Protein AF-A0A820G828-F1 (afdb_monomer)

Radius of gyration: 19.53 Å; Cα contacts (8 Å, |Δi|>4): 213; chains: 1; bounding box: 50×64×55 Å

Organism: NCBI:txid433720

InterPro domains:
  IPR026705 HID1/Ecm30 [PF12722] (3-216)
  IPR026705 HID1/Ecm30 [PTHR21575] (1-216)

pLDDT: mean 83.64, std 16.99, range [38.31, 98.81]

Sequence (216 aa):
ELPSNLATLCNKLVDRLQVAAENSCQTQRDQTAAINCVRLLTRLLPYIFEEPEWRGFFWSDIPTGQQQTTSNGEYTNKPPLAERLLQTLADLLFCPDFTVSSKKKKGPDNPEDIHTIDSCEYIWEAGVGFSQSPVHTPSNDKNRTEILKLLLVCFSETIYMNPTAELHSHSNKWLTYLTSGHNRQTLPLFTSLINIVFSYDPVGYLPYNYLLFTDT

Foldseek 3Di:
DPPPVVLVVLVVLLVLLVVLVQVLVPDPVSLVSNLVSLVVLLVVLLVLLLDPVNVCQQQDWDPQVPFDQDPVRDGPRDGGNLLSNLLSLLLQCQRDPQQFDDPDDDDPPDHDRSVPDQSLVGQQADDVPHHDHGDDDVRNVVRNVSSVSSLVSLQCSLVSDDDDPVSVVDDSPSVCSNCDPVRSSNVSVVRNVVRVVVVDDPPPDDPPPDPPDDDD

Secondary structure (DSSP, 8-state):
--HHHHHHHHHHHHHHHHHHHHTTT-SHHHHHHHHHHHHHHHHHHHHHHH-GGGTTTTTSPPPGGG--B-TT--B--PPPHHHHHHHHHHHHTT-BTTTB--SS---TT----TTTS-GGGG-SSSBTTBSSPPPP-HHHHHHHHHHHHHHHHHHTGGGGS---GGGGTS--HHHHHHTSTT-TTHHHHHHHHHHHHHT--TTTS----S-SPPP-

Structure (mmCIF, N/CA/C/O backbone):
data_AF-A0A820G828-F1
#
_entry.id   AF-A0A820G828-F1
#
loop_
_atom_site.group_PDB
_atom_site.id
_atom_site.type_symbol
_atom_site.label_atom_id
_atom_site.label_alt_id
_atom_site.label_comp_id
_atom_site.label_asym_id
_atom_site.label_entity_id
_atom_site.label_seq_id
_atom_site.pdbx_PDB_ins_code
_atom_site.Cartn_x
_atom_site.Cartn_y
_atom_site.Cartn_z
_atom_site.occupancy
_atom_site.B_iso_or_equiv
_atom_site.auth_seq_id
_atom_site.auth_comp_id
_atom_site.auth_asym_id
_atom_site.auth_atom_id
_atom_site.pdbx_PDB_model_num
ATOM 1 N N . GLU A 1 1 ? -2.454 3.180 31.217 1.00 46.84 1 GLU A N 1
ATOM 2 C CA . GLU A 1 1 ? -1.110 3.321 30.609 1.00 46.84 1 GLU A CA 1
ATOM 3 C C . GLU A 1 1 ? -0.976 2.275 29.499 1.00 46.84 1 GLU A C 1
ATOM 5 O O . GLU A 1 1 ? -1.221 1.123 29.801 1.00 46.84 1 GLU A O 1
ATOM 10 N N . LEU A 1 2 ? -0.717 2.523 28.209 1.00 56.91 2 LEU A N 1
ATOM 11 C CA . LEU A 1 2 ? -0.434 3.736 27.431 1.00 56.91 2 LEU A CA 1
ATOM 12 C C . LEU A 1 2 ? -1.040 3.605 26.005 1.00 56.91 2 LEU A C 1
ATOM 14 O O . LEU A 1 2 ? -0.300 3.319 25.059 1.00 56.91 2 LEU A O 1
ATOM 18 N N . PRO A 1 3 ? -2.351 3.850 25.802 1.00 67.75 3 PRO A N 1
ATOM 19 C CA . PRO A 1 3 ? -2.911 4.013 24.452 1.00 67.75 3 PRO A CA 1
ATOM 20 C C . PRO A 1 3 ? -2.142 5.077 23.647 1.00 67.75 3 PRO A C 1
ATOM 22 O O . PRO A 1 3 ? -1.881 4.926 22.459 1.00 67.75 3 PRO A O 1
ATOM 25 N N . SER A 1 4 ? -1.634 6.109 24.328 1.00 79.06 4 SER A N 1
ATOM 26 C CA . SER A 1 4 ? -0.780 7.147 23.743 1.00 79.06 4 SER A CA 1
ATOM 27 C C . SER A 1 4 ? 0.511 6.618 23.100 1.00 79.06 4 SER A C 1
ATOM 29 O O . SER A 1 4 ? 0.930 7.144 22.066 1.00 79.06 4 SER A O 1
ATOM 31 N N . ASN A 1 5 ? 1.141 5.577 23.654 1.00 89.00 5 ASN A N 1
ATOM 32 C CA . ASN A 1 5 ? 2.390 5.035 23.108 1.00 89.00 5 ASN A CA 1
ATOM 33 C C . ASN A 1 5 ? 2.154 4.284 21.802 1.00 89.00 5 ASN A C 1
ATOM 35 O O . ASN A 1 5 ? 2.928 4.449 20.861 1.00 89.00 5 ASN A O 1
ATOM 39 N N . LEU A 1 6 ? 1.082 3.490 21.727 1.00 91.00 6 LEU A N 1
ATOM 40 C CA . LEU A 1 6 ? 0.728 2.768 20.506 1.00 91.00 6 LEU A CA 1
ATOM 41 C C . LEU A 1 6 ? 0.302 3.738 19.396 1.00 91.00 6 LEU A C 1
ATOM 43 O O . LEU A 1 6 ? 0.731 3.587 18.252 1.00 91.00 6 LEU A O 1
ATOM 47 N N . ALA A 1 7 ? -0.445 4.790 19.742 1.00 90.19 7 ALA A N 1
ATOM 48 C CA . ALA A 1 7 ? -0.827 5.840 18.802 1.00 90.19 7 ALA A CA 1
ATOM 49 C C . ALA A 1 7 ? 0.414 6.565 18.261 1.00 90.19 7 ALA A C 1
ATOM 51 O O . ALA A 1 7 ? 0.544 6.787 17.054 1.00 90.19 7 ALA A O 1
ATOM 52 N N . THR A 1 8 ? 1.362 6.884 19.148 1.00 91.19 8 THR A N 1
ATOM 53 C CA . THR A 1 8 ? 2.647 7.493 18.779 1.00 91.19 8 THR A CA 1
ATOM 54 C C . THR A 1 8 ? 3.460 6.560 17.888 1.00 91.19 8 THR A C 1
ATOM 56 O O . THR A 1 8 ? 4.007 7.006 16.882 1.00 91.19 8 THR A O 1
ATOM 59 N N . LEU A 1 9 ? 3.506 5.263 18.206 1.00 94.50 9 LEU A N 1
ATOM 60 C CA . LEU A 1 9 ? 4.192 4.261 17.397 1.00 94.50 9 LEU A CA 1
ATOM 61 C C . LEU A 1 9 ? 3.601 4.188 15.986 1.00 94.50 9 LEU A C 1
ATOM 63 O O . LEU A 1 9 ? 4.358 4.278 15.025 1.00 94.50 9 LEU A O 1
ATOM 67 N N . CYS A 1 10 ? 2.276 4.094 15.844 1.00 95.12 10 CYS A N 1
ATOM 68 C CA . CYS A 1 10 ? 1.617 4.055 14.536 1.00 95.12 10 CYS A CA 1
ATOM 69 C C . CYS A 1 10 ? 1.929 5.310 13.714 1.00 95.12 10 CYS A C 1
ATOM 71 O O . CYS A 1 10 ? 2.351 5.203 12.565 1.00 95.12 10 CYS A O 1
ATOM 73 N N . ASN A 1 11 ? 1.817 6.495 14.324 1.00 93.94 11 ASN A N 1
ATOM 74 C CA . ASN A 1 11 ? 2.179 7.752 13.669 1.00 93.94 11 ASN A CA 1
ATOM 75 C C . ASN A 1 11 ? 3.637 7.756 13.203 1.00 93.94 11 ASN A C 1
ATOM 77 O O . ASN A 1 11 ? 3.911 8.087 12.052 1.00 93.94 11 ASN A O 1
ATOM 81 N N . LYS A 1 12 ? 4.570 7.326 14.062 1.00 95.50 12 LYS A N 1
ATOM 82 C CA . LYS A 1 12 ? 5.990 7.248 13.710 1.00 95.50 12 LYS A CA 1
ATOM 83 C C . LYS A 1 12 ? 6.259 6.229 12.612 1.00 95.50 12 LYS A C 1
ATOM 85 O O . LYS A 1 12 ? 7.066 6.520 11.741 1.00 95.50 12 LYS A O 1
ATOM 90 N N . LEU A 1 13 ? 5.606 5.070 12.611 1.00 97.94 13 LEU A N 1
ATOM 91 C CA . LEU A 1 13 ? 5.771 4.080 11.544 1.00 97.94 13 LEU A CA 1
ATOM 92 C C . LEU A 1 13 ? 5.314 4.644 10.194 1.00 97.94 13 LEU A C 1
ATOM 94 O O . LEU A 1 13 ? 6.043 4.508 9.215 1.00 97.94 13 LEU A O 1
ATOM 98 N N . VAL A 1 14 ? 4.170 5.336 10.148 1.00 97.50 14 VAL A N 1
ATOM 99 C CA . VAL A 1 14 ? 3.685 5.979 8.914 1.00 97.50 14 VAL A CA 1
ATOM 100 C C . VAL A 1 14 ? 4.582 7.147 8.498 1.00 97.50 14 VAL A C 1
ATOM 102 O O . VAL A 1 14 ? 4.947 7.230 7.331 1.00 97.50 14 VAL A O 1
ATOM 105 N N . ASP A 1 15 ? 5.008 8.008 9.431 1.00 95.88 15 ASP A N 1
ATOM 106 C CA . ASP A 1 15 ? 5.960 9.095 9.145 1.00 95.88 15 ASP A CA 1
ATOM 107 C C . ASP A 1 15 ? 7.276 8.535 8.565 1.00 95.88 15 ASP A C 1
ATOM 109 O O . ASP A 1 15 ? 7.811 9.057 7.592 1.00 95.88 15 ASP A O 1
ATOM 113 N N . ARG A 1 16 ? 7.818 7.454 9.144 1.00 97.44 16 ARG A N 1
ATOM 114 C CA . ARG A 1 16 ? 9.065 6.833 8.665 1.00 97.44 16 ARG A CA 1
ATOM 115 C C . ARG A 1 16 ? 8.895 6.150 7.313 1.00 97.44 16 ARG A C 1
ATOM 117 O O . ARG A 1 16 ? 9.837 6.171 6.525 1.00 97.44 16 ARG A O 1
ATOM 124 N N . LEU A 1 17 ? 7.727 5.568 7.049 1.00 97.50 17 LEU A N 1
ATOM 125 C CA . LEU A 1 17 ? 7.394 4.999 5.747 1.00 97.50 17 LEU A CA 1
ATOM 126 C C . LEU A 1 17 ? 7.302 6.094 4.673 1.00 97.50 17 LEU A C 1
ATOM 128 O O . LEU A 1 17 ? 7.848 5.914 3.590 1.00 97.50 17 LEU A O 1
ATOM 132 N N . GLN A 1 18 ? 6.688 7.236 4.999 1.00 96.06 18 GLN A N 1
ATOM 133 C CA . GLN A 1 18 ? 6.622 8.404 4.117 1.00 96.06 18 GLN A CA 1
ATOM 134 C C . GLN A 1 18 ? 8.004 8.934 3.764 1.00 96.06 18 GLN A C 1
ATOM 136 O O . GLN A 1 18 ? 8.313 9.046 2.588 1.00 96.06 18 GLN A O 1
ATOM 141 N N . VAL A 1 19 ? 8.875 9.133 4.756 1.00 95.69 19 VAL A N 1
ATOM 142 C CA . VAL A 1 19 ? 10.257 9.574 4.506 1.00 95.69 19 VAL A CA 1
ATOM 143 C C . VAL A 1 19 ? 11.013 8.590 3.602 1.00 95.69 19 VAL A C 1
ATOM 145 O O . VAL A 1 19 ? 11.780 9.002 2.737 1.00 95.69 19 VAL A O 1
ATOM 148 N N . ALA A 1 20 ? 10.806 7.280 3.773 1.00 95.88 20 ALA A N 1
ATOM 149 C CA . ALA A 1 20 ? 11.427 6.286 2.896 1.00 95.88 20 ALA A CA 1
ATOM 150 C C . ALA A 1 20 ? 10.893 6.364 1.452 1.00 95.88 20 ALA A C 1
ATOM 152 O O . ALA A 1 20 ? 11.668 6.188 0.511 1.00 95.88 20 ALA A O 1
ATOM 153 N N . ALA A 1 21 ? 9.598 6.645 1.277 1.00 94.19 21 ALA A N 1
ATOM 154 C CA . ALA A 1 21 ? 8.981 6.854 -0.030 1.00 94.19 21 ALA A CA 1
ATOM 155 C C . ALA A 1 21 ? 9.431 8.172 -0.685 1.00 94.19 21 ALA A C 1
ATOM 157 O O . ALA A 1 21 ? 9.805 8.159 -1.848 1.00 94.19 21 ALA A O 1
ATOM 158 N N . GLU A 1 22 ? 9.498 9.279 0.056 1.00 92.62 22 GLU A N 1
ATOM 159 C CA . GLU A 1 22 ? 10.007 10.575 -0.427 1.00 92.62 22 GLU A CA 1
ATOM 160 C C . GLU A 1 22 ? 11.458 10.460 -0.924 1.00 92.62 22 GLU A C 1
ATOM 162 O O . GLU A 1 22 ? 11.809 10.970 -1.986 1.00 92.62 22 GLU A O 1
ATOM 167 N N . ASN A 1 23 ? 12.291 9.684 -0.222 1.00 92.69 23 ASN A N 1
ATOM 168 C CA . ASN A 1 23 ? 13.657 9.355 -0.651 1.00 92.69 23 ASN A CA 1
ATOM 169 C C . ASN A 1 23 ? 13.715 8.299 -1.770 1.00 92.69 23 ASN A C 1
ATOM 171 O O . ASN A 1 23 ? 14.782 7.760 -2.070 1.00 92.69 23 ASN A O 1
ATOM 175 N N . SER A 1 24 ? 12.569 7.944 -2.350 1.00 91.69 24 SER A N 1
ATOM 176 C CA . SER A 1 24 ? 12.400 6.940 -3.400 1.00 91.69 24 SER A CA 1
ATOM 177 C C . SER A 1 24 ? 13.037 5.583 -3.096 1.00 91.69 24 SER A C 1
ATOM 179 O O . SER A 1 24 ? 13.495 4.891 -4.000 1.00 91.69 24 SER A O 1
ATOM 181 N N . CYS A 1 25 ? 13.131 5.211 -1.813 1.00 93.50 25 CYS A N 1
ATOM 182 C CA . CYS A 1 25 ? 13.767 3.969 -1.369 1.00 93.50 25 CYS A CA 1
ATOM 183 C C . CYS A 1 25 ? 15.166 3.724 -1.986 1.00 93.50 25 CYS A C 1
ATOM 185 O O . CYS A 1 25 ? 15.569 2.577 -2.199 1.00 93.50 25 CYS A O 1
ATOM 187 N N . GLN A 1 26 ? 15.922 4.797 -2.255 1.00 90.50 26 GLN A N 1
ATOM 188 C CA . GLN A 1 26 ? 17.194 4.737 -2.988 1.00 90.50 26 GLN A CA 1
ATOM 189 C C . GLN A 1 26 ? 18.280 3.953 -2.247 1.00 90.50 26 GLN A C 1
ATOM 191 O O . GLN A 1 26 ? 19.129 3.312 -2.866 1.00 90.50 26 GLN A O 1
ATOM 196 N N . THR A 1 27 ? 18.285 4.008 -0.912 1.00 94.00 27 THR A N 1
ATOM 197 C CA . THR A 1 27 ? 19.300 3.334 -0.100 1.00 94.00 27 THR A CA 1
ATOM 198 C C . THR A 1 27 ? 18.775 2.030 0.493 1.00 94.00 27 THR A C 1
ATOM 200 O O . THR A 1 27 ? 17.604 1.910 0.856 1.00 94.00 27 THR A O 1
ATOM 203 N N . GLN A 1 28 ? 19.670 1.062 0.724 1.00 95.31 28 GLN A N 1
ATOM 204 C CA . GLN A 1 28 ? 19.325 -0.182 1.429 1.00 95.31 28 GLN A CA 1
ATOM 205 C C . GLN A 1 28 ? 18.707 0.084 2.813 1.00 95.31 28 GLN A C 1
ATOM 207 O O . GLN A 1 28 ? 17.870 -0.687 3.294 1.00 95.31 28 GLN A O 1
ATOM 212 N N . ARG A 1 29 ? 19.119 1.177 3.467 1.00 96.50 29 ARG A N 1
ATOM 213 C CA . ARG A 1 29 ? 18.580 1.602 4.758 1.00 96.50 29 ARG A CA 1
ATOM 214 C C . ARG A 1 29 ? 17.112 2.003 4.635 1.00 96.50 29 ARG A C 1
ATOM 216 O O . ARG A 1 29 ? 16.323 1.575 5.475 1.00 96.50 29 ARG A O 1
ATOM 223 N N . ASP A 1 30 ? 16.754 2.767 3.606 1.00 95.88 30 ASP A N 1
ATOM 224 C CA . ASP A 1 30 ? 15.375 3.205 3.367 1.00 95.88 30 ASP A CA 1
ATOM 225 C C . ASP A 1 30 ? 14.483 2.025 2.989 1.00 95.88 30 ASP A C 1
ATOM 227 O O . ASP A 1 30 ? 13.430 1.846 3.595 1.00 95.88 30 ASP A O 1
ATOM 231 N N . GLN A 1 31 ? 14.954 1.141 2.103 1.00 97.50 31 GLN A N 1
ATOM 232 C CA . GLN A 1 31 ? 14.233 -0.088 1.739 1.00 97.50 31 GLN A CA 1
ATOM 233 C C . GLN A 1 31 ? 13.953 -0.968 2.963 1.00 97.50 31 GLN A C 1
ATOM 235 O O . GLN A 1 31 ? 12.835 -1.443 3.176 1.00 97.50 31 GLN A O 1
ATOM 240 N N . THR A 1 32 ? 14.966 -1.160 3.814 1.00 97.75 32 THR A N 1
ATOM 241 C CA . THR A 1 32 ? 14.829 -1.946 5.048 1.00 97.75 32 THR A CA 1
ATOM 242 C C . THR A 1 32 ? 13.876 -1.264 6.030 1.00 97.75 32 THR A C 1
ATOM 244 O O . THR A 1 32 ? 13.050 -1.933 6.650 1.00 97.75 32 THR A O 1
ATOM 247 N N . ALA A 1 33 ? 13.956 0.063 6.166 1.00 97.81 33 ALA A N 1
ATOM 248 C CA . ALA 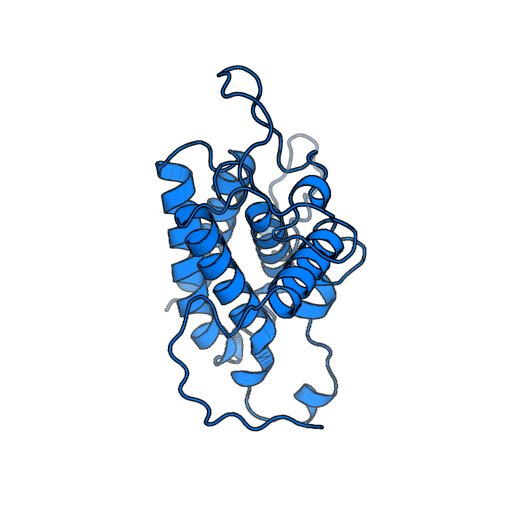A 1 33 ? 13.054 0.830 7.016 1.00 97.81 33 ALA A CA 1
ATOM 249 C C . ALA A 1 33 ? 11.598 0.729 6.536 1.00 97.81 33 ALA A C 1
ATOM 251 O O . ALA A 1 33 ? 10.724 0.457 7.359 1.00 97.81 33 ALA A O 1
ATOM 252 N N . ALA A 1 34 ? 11.349 0.869 5.230 1.00 98.38 34 ALA A N 1
ATOM 253 C CA . ALA A 1 34 ? 10.023 0.759 4.632 1.00 98.38 34 ALA A CA 1
ATOM 254 C C . ALA A 1 34 ? 9.403 -0.618 4.903 1.00 98.38 34 ALA A C 1
ATOM 256 O O . ALA A 1 34 ? 8.337 -0.709 5.510 1.00 98.38 34 ALA A O 1
ATOM 257 N N . ILE A 1 35 ? 10.111 -1.701 4.562 1.00 98.56 35 ILE A N 1
ATOM 258 C CA . ILE A 1 35 ? 9.611 -3.069 4.768 1.00 98.56 35 ILE A CA 1
ATOM 259 C C . ILE A 1 35 ? 9.420 -3.396 6.255 1.00 98.56 35 ILE A C 1
ATOM 261 O O . ILE A 1 35 ? 8.468 -4.089 6.616 1.00 98.56 35 ILE A O 1
ATOM 265 N N . ASN A 1 36 ? 10.275 -2.887 7.144 1.00 98.44 36 ASN A N 1
ATOM 266 C CA . ASN A 1 36 ? 10.081 -3.067 8.582 1.00 98.44 36 ASN A CA 1
ATOM 267 C C . ASN A 1 36 ? 8.836 -2.330 9.090 1.00 98.44 36 ASN A C 1
ATOM 269 O O . ASN A 1 36 ? 8.085 -2.907 9.876 1.00 98.44 36 ASN A O 1
ATOM 273 N N . CYS A 1 37 ? 8.586 -1.100 8.627 1.00 98.69 37 CYS A N 1
ATOM 274 C CA . CYS A 1 37 ? 7.370 -0.365 8.976 1.00 98.69 37 CYS A CA 1
ATOM 275 C C . CYS A 1 37 ? 6.125 -1.100 8.478 1.00 98.69 37 CYS A C 1
ATOM 277 O O . CYS A 1 37 ? 5.196 -1.304 9.257 1.00 98.69 37 CYS A O 1
ATOM 279 N N . VAL A 1 38 ? 6.152 -1.579 7.229 1.00 98.81 38 VAL A N 1
ATOM 280 C CA . VAL A 1 38 ? 5.082 -2.395 6.644 1.00 98.81 38 VAL A CA 1
ATOM 281 C C . VAL A 1 38 ? 4.807 -3.622 7.515 1.00 98.81 38 VAL A C 1
ATOM 283 O O . VAL A 1 38 ? 3.696 -3.789 8.000 1.00 98.81 38 VAL A O 1
ATOM 286 N N . ARG A 1 39 ? 5.825 -4.436 7.820 1.00 98.62 39 ARG A N 1
ATOM 287 C CA . ARG A 1 39 ? 5.669 -5.661 8.629 1.00 98.62 39 ARG A CA 1
ATOM 288 C C . ARG A 1 39 ? 5.162 -5.409 10.044 1.00 98.62 39 ARG A C 1
ATOM 290 O O . ARG A 1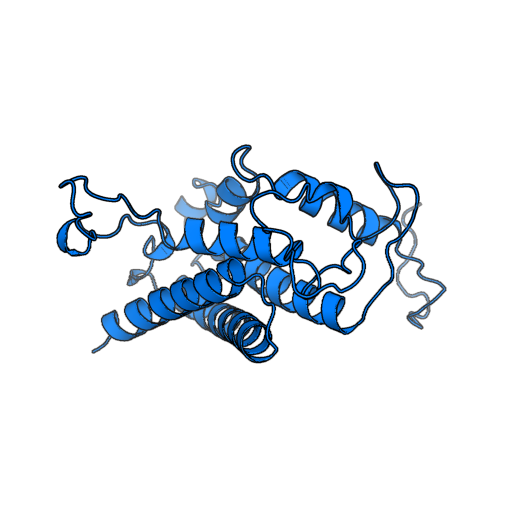 39 ? 4.409 -6.228 10.568 1.00 98.62 39 ARG A O 1
ATOM 297 N N . LEU A 1 40 ? 5.613 -4.331 10.685 1.00 98.50 40 LEU A N 1
ATOM 298 C CA . LEU A 1 40 ? 5.137 -3.959 12.016 1.00 98.50 40 LEU A CA 1
ATOM 299 C C . LEU A 1 40 ? 3.663 -3.563 11.960 1.00 98.50 40 LEU A C 1
ATOM 301 O O . LEU A 1 40 ? 2.874 -4.108 12.724 1.00 98.50 40 LEU A O 1
ATOM 305 N N . LEU A 1 41 ? 3.276 -2.697 11.021 1.00 98.38 41 LEU A N 1
ATOM 306 C CA . LEU A 1 41 ? 1.881 -2.293 10.840 1.00 98.38 41 LEU A CA 1
ATOM 307 C C . LEU A 1 41 ? 0.981 -3.490 10.506 1.00 98.38 41 LEU A C 1
ATOM 309 O O . LEU A 1 41 ? -0.071 -3.630 11.121 1.00 98.38 41 LEU A O 1
ATOM 313 N N . THR A 1 42 ? 1.425 -4.411 9.642 1.00 98.38 42 THR A N 1
ATOM 314 C CA . THR A 1 42 ? 0.672 -5.632 9.289 1.00 98.38 42 THR A CA 1
ATOM 315 C C . THR A 1 42 ? 0.340 -6.476 10.519 1.00 98.38 42 THR A C 1
ATOM 317 O O . THR A 1 42 ? -0.703 -7.117 10.561 1.00 98.38 42 THR A O 1
ATOM 320 N N . ARG A 1 43 ? 1.220 -6.483 11.528 1.00 97.44 43 ARG A N 1
ATOM 321 C CA . ARG A 1 43 ? 1.017 -7.229 12.779 1.00 97.44 43 ARG A CA 1
ATOM 322 C C . ARG A 1 43 ? 0.238 -6.446 13.826 1.00 97.44 43 ARG A C 1
ATOM 324 O O . ARG A 1 43 ? -0.427 -7.066 14.638 1.00 97.44 43 ARG A O 1
ATOM 331 N N . LEU A 1 44 ? 0.357 -5.120 13.846 1.00 95.88 44 LEU A N 1
ATOM 332 C CA . LEU A 1 44 ? -0.277 -4.274 14.860 1.00 95.88 44 LEU A CA 1
ATOM 333 C C . LEU A 1 44 ? -1.745 -3.984 14.543 1.00 95.88 44 LEU A C 1
ATOM 335 O O . LEU A 1 44 ? -2.565 -3.993 15.455 1.00 95.88 44 LEU A O 1
ATOM 339 N N . LEU A 1 45 ? -2.076 -3.737 13.272 1.00 95.31 45 LEU A N 1
ATOM 340 C CA . LEU A 1 45 ? -3.421 -3.329 12.858 1.00 95.31 45 LEU A CA 1
ATOM 341 C C . LEU A 1 45 ? -4.543 -4.285 13.291 1.00 95.31 45 LEU A C 1
ATOM 343 O O . LEU A 1 45 ? -5.544 -3.767 13.774 1.00 95.31 45 LEU A O 1
ATOM 347 N N . PRO A 1 46 ? -4.402 -5.625 13.200 1.00 94.94 46 PRO A N 1
ATOM 348 C CA . PRO A 1 46 ? -5.429 -6.552 13.676 1.00 94.94 46 PRO A CA 1
ATOM 349 C C . PRO A 1 46 ? -5.841 -6.283 15.128 1.00 94.94 46 PRO A C 1
ATOM 351 O O . PRO A 1 46 ? -7.016 -6.070 15.406 1.00 94.94 46 PRO A O 1
ATOM 354 N N . TYR A 1 47 ? -4.861 -6.159 16.029 1.00 92.81 47 TYR A N 1
ATOM 355 C CA . TYR A 1 47 ? -5.106 -5.876 17.446 1.00 92.81 47 TYR A CA 1
ATOM 356 C C . TYR A 1 47 ? -5.731 -4.497 17.674 1.00 92.81 47 TYR A C 1
ATOM 358 O O . TYR A 1 47 ? -6.517 -4.317 18.594 1.00 92.81 47 TYR A O 1
ATOM 366 N N . ILE A 1 48 ? -5.389 -3.509 16.842 1.00 93.06 48 ILE A N 1
ATOM 367 C CA . ILE A 1 48 ? -5.999 -2.177 16.927 1.00 93.06 48 ILE A CA 1
ATOM 368 C C . ILE A 1 48 ? -7.466 -2.226 16.478 1.00 93.06 48 ILE A C 1
ATOM 370 O O . ILE A 1 48 ? -8.303 -1.557 17.075 1.00 93.06 48 ILE A O 1
ATOM 374 N N . PHE A 1 49 ? -7.796 -3.010 15.448 1.00 92.00 49 PHE A N 1
ATOM 375 C CA . PHE A 1 49 ? -9.165 -3.129 14.939 1.00 92.00 49 PHE A CA 1
ATOM 376 C C . PHE A 1 49 ? -10.106 -3.903 15.873 1.00 92.00 49 PHE A C 1
ATOM 378 O O . PHE A 1 49 ? -11.305 -3.613 15.893 1.00 92.00 49 PHE A O 1
ATOM 385 N N . GLU A 1 50 ? -9.581 -4.843 16.663 1.00 91.12 50 GLU A N 1
ATOM 386 C CA . GLU A 1 50 ? -10.352 -5.584 17.673 1.00 91.12 50 GLU A CA 1
ATOM 387 C C . GLU A 1 50 ? -10.857 -4.675 18.808 1.00 91.12 50 GLU A C 1
ATOM 389 O O . GLU A 1 50 ? -11.944 -4.891 19.352 1.00 91.12 50 GLU A O 1
ATOM 394 N N . GLU A 1 51 ? -10.108 -3.618 19.132 1.00 90.00 51 GLU A N 1
ATOM 395 C CA . GLU A 1 51 ? -10.365 -2.766 20.290 1.00 90.00 51 GLU A CA 1
ATOM 396 C C . GLU A 1 51 ? -11.311 -1.583 19.967 1.00 90.00 51 GLU A C 1
ATOM 398 O O . GLU A 1 51 ? -10.964 -0.686 19.191 1.00 90.00 51 GLU A O 1
ATOM 403 N N . PRO A 1 52 ? -12.501 -1.494 20.601 1.00 85.88 52 PRO A N 1
ATOM 404 C CA . PRO A 1 52 ? -13.480 -0.427 20.367 1.00 85.88 52 PRO A CA 1
ATOM 405 C C . PRO A 1 52 ? -12.952 1.002 20.517 1.00 85.88 52 PRO A C 1
ATOM 407 O O . PRO A 1 52 ? -13.403 1.896 19.804 1.00 85.88 52 PRO A O 1
ATOM 410 N N . GLU A 1 53 ? -12.018 1.214 21.445 1.00 87.31 53 GLU A N 1
ATOM 411 C CA . GLU A 1 53 ? -11.452 2.526 21.786 1.00 87.31 53 GLU A CA 1
ATOM 412 C C . GLU A 1 53 ? -10.634 3.137 20.640 1.00 87.31 53 GLU A C 1
ATOM 414 O O . GLU A 1 53 ? -10.447 4.351 20.579 1.00 87.31 53 GLU A O 1
ATOM 419 N N . TRP A 1 54 ? -10.168 2.298 19.715 1.00 88.50 54 TRP A N 1
ATOM 420 C CA . TRP A 1 54 ? -9.361 2.700 18.568 1.00 88.50 54 TRP A CA 1
ATOM 421 C C . TRP A 1 54 ? -10.186 2.963 17.310 1.00 88.50 54 TRP A C 1
ATOM 423 O O . TRP A 1 54 ? -9.638 3.366 16.278 1.00 88.50 54 TRP A O 1
ATOM 433 N N . ARG A 1 55 ? -11.509 2.772 17.372 1.00 85.19 55 ARG A N 1
ATOM 434 C CA . ARG A 1 55 ? -12.392 3.024 16.233 1.00 85.19 55 ARG A CA 1
ATOM 435 C C . ARG A 1 55 ? -12.282 4.473 15.792 1.00 85.19 55 ARG A C 1
ATOM 437 O O . ARG A 1 55 ? -12.451 5.406 16.569 1.00 85.19 55 ARG A O 1
ATOM 444 N N . GLY A 1 56 ? -11.994 4.653 14.509 1.00 86.06 56 GLY A N 1
ATOM 445 C CA . GLY A 1 56 ? -11.817 5.973 13.920 1.00 86.06 56 GLY A CA 1
ATOM 446 C C . GLY A 1 56 ? -10.443 6.603 14.147 1.00 86.06 56 GLY A C 1
ATOM 447 O O . GLY A 1 56 ? -10.176 7.586 13.475 1.00 86.06 56 GLY A O 1
ATOM 448 N N . PHE A 1 57 ? -9.540 6.038 14.962 1.00 90.75 57 PHE A N 1
ATOM 449 C CA . PHE A 1 57 ? -8.193 6.595 15.192 1.00 90.75 57 PHE A CA 1
ATOM 450 C C . PHE A 1 57 ? -7.433 6.895 13.889 1.00 90.75 57 PHE A C 1
ATOM 452 O O . PHE A 1 57 ? -6.821 7.949 13.738 1.00 90.75 57 PHE A O 1
ATOM 459 N N . PHE A 1 58 ? -7.482 5.979 12.919 1.00 93.44 58 PHE A N 1
ATOM 460 C CA . PHE A 1 58 ? -6.795 6.169 11.640 1.00 93.44 58 PHE A CA 1
ATOM 461 C C . PHE A 1 58 ? -7.474 7.199 10.728 1.00 93.44 58 PHE A C 1
ATOM 463 O O . PHE A 1 58 ? -6.814 7.782 9.870 1.00 93.44 58 PHE A O 1
ATOM 470 N N . TRP A 1 59 ? -8.773 7.425 10.914 1.00 92.31 59 TRP A N 1
ATOM 471 C CA . TRP A 1 59 ? -9.609 8.286 10.076 1.00 92.31 59 TRP A CA 1
ATOM 472 C C . TRP A 1 59 ? -9.955 9.624 10.736 1.00 92.31 59 TRP A C 1
ATOM 474 O O . TRP A 1 59 ? -10.632 10.439 10.120 1.00 92.31 59 TRP A O 1
ATOM 484 N N . SER A 1 60 ? -9.538 9.843 11.983 1.00 88.75 60 SER A N 1
ATOM 485 C CA . SER A 1 60 ? -9.756 11.090 12.704 1.00 88.75 60 SER A CA 1
ATOM 486 C C . SER A 1 60 ? -8.735 12.136 12.285 1.00 88.75 60 SER A C 1
ATOM 488 O O . SER A 1 60 ? -7.545 11.829 12.158 1.00 88.75 60 SER A O 1
ATOM 490 N N . ASP A 1 61 ? -9.190 13.378 12.159 1.00 73.38 61 ASP A N 1
ATOM 491 C CA . ASP A 1 61 ? -8.308 14.524 11.986 1.00 73.38 61 ASP A CA 1
ATOM 492 C C . ASP A 1 61 ? -7.415 14.704 13.219 1.00 73.38 61 ASP A C 1
ATOM 494 O O . ASP A 1 61 ? -7.827 14.482 14.363 1.00 73.38 61 ASP A O 1
ATOM 498 N N . ILE A 1 62 ? -6.168 15.115 12.993 1.00 64.56 62 ILE A N 1
ATOM 499 C CA . ILE A 1 62 ? -5.243 15.406 14.087 1.00 64.56 62 ILE A CA 1
ATOM 500 C C . ILE A 1 62 ? -5.775 16.634 14.847 1.00 64.56 62 ILE A C 1
ATOM 502 O O . ILE A 1 62 ? -6.032 17.662 14.214 1.00 64.56 62 ILE A O 1
ATOM 506 N N . PRO A 1 63 ? -5.915 16.581 16.189 1.00 55.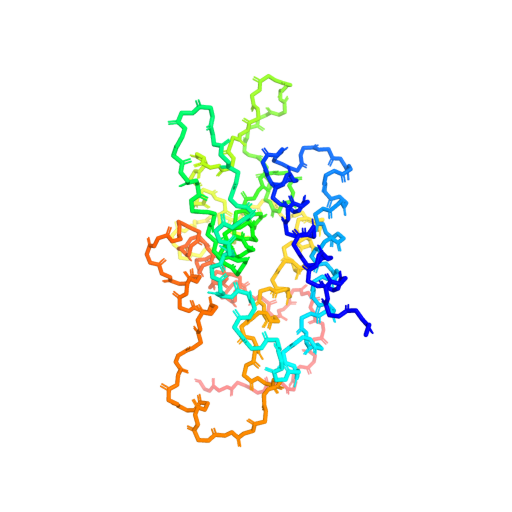41 63 PRO A N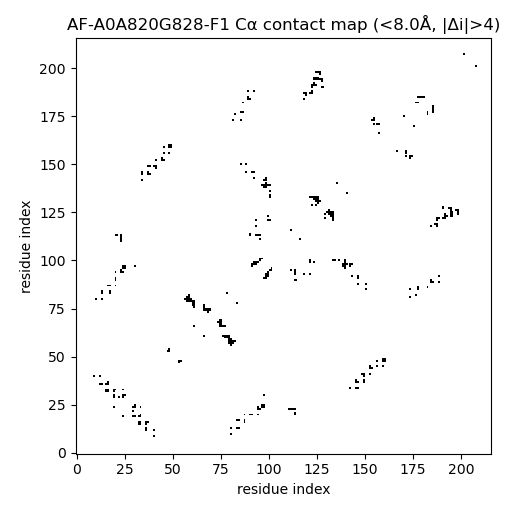 1
ATOM 507 C CA . PRO A 1 63 ? -6.362 17.725 16.972 1.00 55.41 63 PRO A CA 1
ATOM 508 C C . PRO A 1 63 ? -5.496 18.956 16.694 1.00 55.41 63 PRO A C 1
ATOM 510 O O . PRO A 1 63 ? -4.266 18.873 16.661 1.00 55.41 63 PRO A O 1
ATOM 513 N N . THR A 1 64 ? -6.147 20.110 16.561 1.00 51.00 64 THR A N 1
ATOM 514 C CA . THR A 1 64 ? -5.603 21.415 16.143 1.00 51.00 64 THR A CA 1
ATOM 515 C C . THR A 1 64 ? -4.315 21.839 16.875 1.00 51.00 64 THR A C 1
ATOM 517 O O . THR A 1 64 ? -3.529 22.615 16.347 1.00 51.00 64 THR A O 1
ATOM 520 N N . GLY A 1 65 ? -4.044 21.297 18.070 1.00 49.03 65 GLY A N 1
ATOM 521 C CA . GLY A 1 65 ? -2.840 21.573 18.868 1.00 49.03 65 GLY A CA 1
ATOM 522 C C . GLY A 1 65 ? -1.544 20.871 18.429 1.00 49.03 65 GLY A C 1
ATOM 523 O O . GLY A 1 65 ? -0.488 21.199 18.962 1.00 49.03 65 GLY A O 1
ATOM 524 N N . GLN A 1 66 ? -1.590 19.917 17.490 1.00 50.56 66 GLN A N 1
ATOM 525 C CA . GLN A 1 66 ? -0.395 19.291 16.887 1.00 50.56 66 GLN A CA 1
ATOM 526 C C . GLN A 1 66 ? -0.162 19.722 15.430 1.00 50.56 66 GLN A C 1
ATOM 528 O O . GLN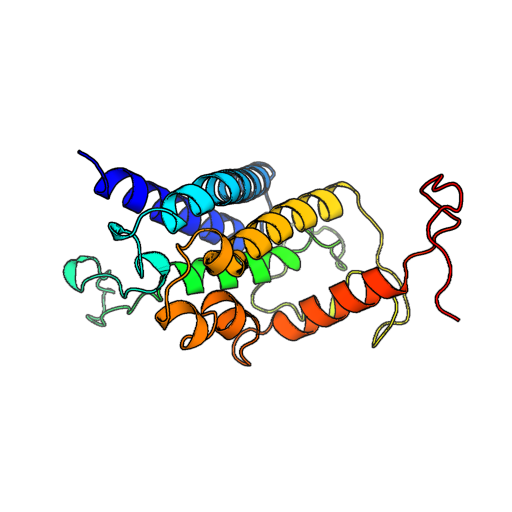 A 1 66 ? 0.721 19.186 14.755 1.00 50.56 66 GLN A O 1
ATOM 533 N N . GLN A 1 67 ? -0.943 20.686 14.935 1.00 53.38 67 GLN A N 1
ATOM 534 C CA . GLN A 1 67 ? -0.741 21.262 13.612 1.00 53.38 67 GLN A CA 1
ATOM 535 C C . GLN A 1 67 ? 0.595 22.007 13.596 1.00 53.38 67 GLN A C 1
ATOM 537 O O . GLN A 1 67 ? 0.844 22.890 14.417 1.00 53.38 67 GLN A O 1
ATOM 542 N N . GLN A 1 68 ? 1.479 21.629 12.673 1.00 49.91 68 GLN A N 1
ATOM 543 C CA . GLN A 1 68 ? 2.695 22.395 12.434 1.00 49.91 68 GLN A CA 1
ATOM 544 C C . GLN A 1 68 ? 2.282 23.729 11.816 1.00 49.91 68 GLN A C 1
ATOM 546 O O . GLN A 1 68 ? 1.766 23.776 10.695 1.00 49.91 68 GLN A O 1
ATOM 551 N N . THR A 1 69 ? 2.492 24.811 12.563 1.00 45.38 69 THR A N 1
ATOM 552 C CA . THR A 1 69 ? 2.434 26.166 12.030 1.00 45.38 69 THR A CA 1
ATOM 553 C C . THR A 1 69 ? 3.567 26.320 11.030 1.00 45.38 69 THR A C 1
ATOM 555 O O . THR A 1 69 ? 4.748 26.282 11.377 1.00 45.38 69 THR A O 1
ATOM 558 N N . THR A 1 70 ? 3.209 26.474 9.760 1.00 50.94 70 THR A N 1
ATOM 559 C CA . THR A 1 70 ? 4.163 26.968 8.768 1.00 50.94 70 THR A CA 1
ATOM 560 C C . THR A 1 70 ? 4.547 28.403 9.132 1.00 50.94 70 THR A C 1
ATOM 562 O O . THR A 1 70 ? 3.803 29.104 9.824 1.00 50.94 70 THR A O 1
ATOM 565 N N . SER A 1 71 ? 5.698 28.873 8.649 1.00 53.22 71 SER A N 1
ATOM 566 C CA . SER A 1 71 ? 6.183 30.248 8.858 1.00 53.22 71 SER A CA 1
ATOM 567 C C . SER A 1 71 ? 5.195 31.343 8.421 1.00 53.22 71 SER A C 1
ATOM 569 O O . SER A 1 71 ? 5.395 32.505 8.763 1.00 53.22 71 SER A O 1
ATOM 571 N N . ASN A 1 72 ? 4.130 30.976 7.698 1.00 50.59 72 ASN A N 1
ATOM 572 C CA . ASN A 1 72 ? 3.122 31.874 7.142 1.00 50.59 72 ASN A CA 1
ATOM 573 C C . ASN A 1 72 ? 1.780 31.844 7.901 1.00 50.59 72 ASN A C 1
ATOM 575 O O . ASN A 1 72 ? 0.835 32.500 7.478 1.00 50.59 72 ASN A O 1
ATOM 579 N N . GLY A 1 73 ? 1.671 31.107 9.015 1.00 49.31 73 GLY A N 1
ATOM 580 C CA . GLY A 1 73 ? 0.462 31.103 9.852 1.00 49.31 73 GLY A CA 1
ATOM 581 C C . GLY A 1 73 ? -0.727 30.310 9.293 1.00 49.31 73 GLY A C 1
ATOM 582 O O . GLY A 1 73 ? -1.801 30.345 9.890 1.00 49.31 73 GLY A O 1
ATOM 583 N N . GLU A 1 74 ? -0.553 29.569 8.194 1.00 48.03 74 GLU A N 1
ATOM 584 C CA . GLU A 1 74 ? -1.551 28.608 7.716 1.00 48.03 74 GLU A CA 1
ATOM 585 C C . GLU A 1 74 ? -1.430 27.288 8.484 1.00 48.03 74 GLU A C 1
ATOM 587 O O . GLU A 1 74 ? -0.359 26.669 8.548 1.00 48.03 74 GLU A O 1
ATOM 592 N N . TYR A 1 75 ? -2.552 26.859 9.062 1.00 53.41 75 TYR A N 1
ATOM 593 C CA . TYR A 1 75 ? -2.709 25.534 9.644 1.00 53.41 75 TYR A CA 1
ATOM 594 C C . TYR A 1 75 ? -2.611 24.492 8.529 1.00 53.41 75 TYR A C 1
ATOM 596 O O . TYR A 1 75 ? -3.490 24.393 7.673 1.00 53.41 75 TYR A O 1
ATOM 604 N N . THR A 1 76 ? -1.542 23.697 8.532 1.00 54.28 76 THR A N 1
ATOM 605 C CA . THR A 1 76 ? -1.465 22.536 7.645 1.00 54.28 76 THR A CA 1
ATOM 606 C C . THR A 1 76 ? -2.412 21.469 8.187 1.00 54.28 76 THR A C 1
ATOM 608 O O . THR A 1 76 ? -2.126 20.801 9.182 1.00 54.28 76 THR A O 1
ATOM 611 N N . ASN A 1 77 ? -3.582 21.326 7.558 1.00 65.06 77 ASN A N 1
ATOM 612 C CA . ASN A 1 77 ? -4.455 20.178 7.790 1.00 65.06 77 ASN A CA 1
ATOM 613 C C . ASN A 1 77 ? -3.746 18.938 7.244 1.00 65.06 77 ASN A C 1
ATOM 615 O O . ASN A 1 77 ? -3.860 18.591 6.070 1.00 65.06 77 ASN A O 1
ATOM 619 N N . LYS A 1 78 ? -2.938 18.306 8.096 1.00 78.88 78 LYS A N 1
ATOM 620 C CA . LYS A 1 78 ? -2.310 17.025 7.791 1.00 78.88 78 LYS A CA 1
ATOM 621 C C . LYS A 1 78 ? -3.436 15.990 7.638 1.00 78.88 78 LYS A C 1
ATOM 623 O O . LYS A 1 78 ? -4.224 15.857 8.575 1.00 78.88 78 LYS A O 1
ATOM 628 N N . PRO A 1 79 ? -3.521 15.278 6.499 1.00 90.00 79 PRO A N 1
ATOM 629 C CA . PRO A 1 79 ? -4.605 14.333 6.262 1.00 90.00 79 PRO A CA 1
ATOM 630 C C . PRO A 1 79 ? -4.591 13.196 7.296 1.00 90.00 79 PRO A C 1
ATOM 632 O O . PRO A 1 79 ? -3.534 12.931 7.896 1.00 90.00 79 PRO A O 1
ATOM 635 N N . PRO A 1 80 ? -5.731 12.507 7.495 1.00 93.44 80 PRO A N 1
ATOM 636 C CA . PRO A 1 80 ? -5.833 11.375 8.404 1.00 93.44 80 PRO A CA 1
ATOM 637 C C . PRO A 1 80 ? -4.736 10.327 8.187 1.00 93.44 80 PRO A C 1
ATOM 639 O O . PRO A 1 80 ? -4.201 10.136 7.089 1.00 93.44 80 PRO A O 1
ATOM 642 N N . LEU A 1 81 ? -4.394 9.609 9.258 1.00 95.00 81 LEU A N 1
ATOM 643 C CA . LEU A 1 81 ? -3.309 8.627 9.243 1.00 95.00 81 LEU A CA 1
ATOM 644 C C . LEU A 1 81 ? -3.546 7.507 8.213 1.00 95.00 81 LEU A C 1
ATOM 646 O O . LEU A 1 81 ? -2.588 7.058 7.585 1.00 95.00 81 LEU A O 1
ATOM 650 N N . ALA A 1 82 ? -4.803 7.093 8.019 1.00 95.88 82 ALA A N 1
ATOM 651 C CA . ALA A 1 82 ? -5.213 6.118 7.009 1.00 95.88 82 ALA A CA 1
ATOM 652 C C . ALA A 1 82 ? -4.888 6.588 5.589 1.00 95.88 82 ALA A C 1
ATOM 654 O O . ALA A 1 82 ? -4.286 5.840 4.824 1.00 95.88 82 ALA A O 1
ATOM 655 N N . GLU A 1 83 ? -5.255 7.824 5.249 1.00 95.31 83 GLU A N 1
ATOM 656 C CA . GLU A 1 83 ? -5.046 8.391 3.914 1.00 95.31 83 GLU A CA 1
ATOM 657 C C . GLU A 1 83 ? -3.560 8.457 3.581 1.00 95.31 83 GLU A C 1
ATOM 659 O O . GLU A 1 83 ? -3.118 7.985 2.534 1.00 95.31 83 GLU A O 1
ATOM 664 N N . ARG A 1 84 ? -2.775 8.957 4.539 1.00 95.62 84 ARG A N 1
ATOM 665 C CA . ARG A 1 84 ? -1.315 9.006 4.459 1.00 95.62 84 ARG A CA 1
ATOM 666 C C . ARG A 1 84 ? -0.713 7.626 4.246 1.00 95.62 84 ARG A C 1
ATOM 668 O O . ARG A 1 84 ? 0.120 7.462 3.363 1.00 95.62 84 ARG A O 1
ATOM 675 N N . LEU A 1 85 ? -1.137 6.641 5.038 1.00 97.81 85 LEU A N 1
ATOM 676 C CA . LEU A 1 85 ? -0.658 5.269 4.919 1.00 97.81 85 LEU A CA 1
ATOM 677 C C . LEU A 1 85 ? -1.006 4.678 3.548 1.00 97.81 85 LEU A C 1
ATOM 679 O O . LEU A 1 85 ? -0.117 4.172 2.870 1.00 97.81 85 LEU A O 1
ATOM 683 N N . LEU A 1 86 ? -2.269 4.753 3.126 1.00 97.62 86 LEU A N 1
ATOM 684 C CA . LEU A 1 86 ? -2.724 4.174 1.862 1.00 97.62 86 LEU A CA 1
ATOM 685 C C . LEU A 1 86 ? -2.048 4.825 0.656 1.00 97.62 86 LEU A C 1
ATOM 687 O O . LEU A 1 86 ? -1.597 4.100 -0.228 1.00 97.62 86 LEU A O 1
ATOM 691 N N . GLN A 1 87 ? -1.922 6.154 0.645 1.00 95.69 87 GLN A N 1
ATOM 692 C CA . GLN A 1 87 ? -1.229 6.871 -0.423 1.00 95.69 87 GLN A CA 1
ATOM 693 C C . GLN A 1 87 ? 0.230 6.415 -0.523 1.00 95.69 87 GLN A C 1
ATOM 695 O O . GLN A 1 87 ? 0.690 6.028 -1.592 1.00 95.69 87 GLN A O 1
ATOM 700 N N . THR A 1 88 ? 0.939 6.361 0.608 1.00 97.31 88 THR A N 1
ATOM 701 C CA . THR A 1 88 ? 2.340 5.932 0.634 1.00 97.31 88 THR A CA 1
ATOM 702 C C . THR A 1 88 ? 2.519 4.475 0.217 1.00 97.31 88 THR A C 1
ATOM 704 O O . THR A 1 88 ? 3.447 4.169 -0.524 1.00 97.31 88 THR A O 1
ATOM 707 N N . LEU A 1 89 ? 1.646 3.562 0.650 1.00 98.25 89 LEU A N 1
ATOM 708 C CA . LEU A 1 89 ? 1.710 2.164 0.214 1.00 98.25 89 LEU A CA 1
ATOM 709 C C . LEU A 1 89 ? 1.459 2.034 -1.289 1.00 98.25 89 LEU A C 1
ATOM 711 O O . LEU A 1 89 ? 2.164 1.280 -1.954 1.00 98.25 89 LEU A O 1
ATOM 715 N N . ALA A 1 90 ? 0.483 2.772 -1.818 1.00 96.69 90 ALA A N 1
ATOM 716 C CA . ALA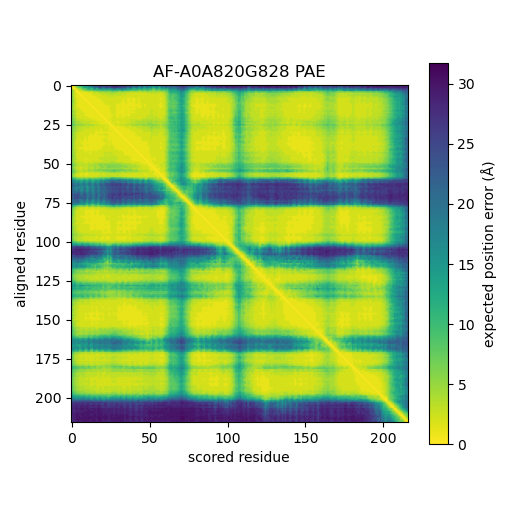 A 1 90 ? 0.157 2.751 -3.235 1.00 96.69 90 ALA A CA 1
ATOM 717 C C . ALA A 1 90 ? 1.308 3.304 -4.091 1.00 96.69 90 ALA A C 1
ATOM 719 O O . ALA A 1 90 ? 1.647 2.714 -5.113 1.00 96.69 90 ALA A O 1
ATOM 720 N N . ASP A 1 91 ? 1.957 4.379 -3.648 1.00 95.94 91 ASP A N 1
ATOM 721 C CA . ASP A 1 91 ? 3.136 4.939 -4.314 1.00 95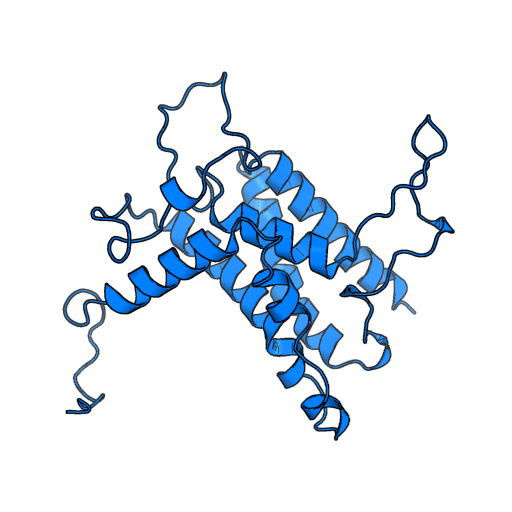.94 91 ASP A CA 1
ATOM 722 C C . ASP A 1 91 ? 4.331 3.972 -4.258 1.00 95.94 91 ASP A C 1
ATOM 724 O O . ASP A 1 91 ? 4.995 3.721 -5.267 1.00 95.94 91 ASP A O 1
ATOM 728 N N . LEU A 1 92 ? 4.560 3.332 -3.106 1.00 97.31 92 LEU A N 1
ATOM 729 C CA . LEU A 1 92 ? 5.619 2.335 -2.942 1.00 97.31 92 LEU A CA 1
ATOM 730 C C . LEU A 1 92 ? 5.424 1.088 -3.809 1.00 97.31 92 LEU A C 1
ATOM 732 O O . LEU A 1 92 ? 6.415 0.430 -4.106 1.00 97.31 92 LEU A O 1
ATOM 736 N N . LEU A 1 93 ? 4.202 0.748 -4.233 1.00 97.50 93 LEU A N 1
ATOM 737 C CA . LEU A 1 93 ? 3.927 -0.385 -5.132 1.00 97.50 93 LEU A CA 1
ATOM 738 C C . LEU A 1 93 ? 4.462 -0.190 -6.561 1.00 97.50 93 LEU A C 1
ATOM 740 O O . LEU A 1 93 ? 4.623 -1.178 -7.281 1.00 97.50 93 LEU A O 1
ATOM 744 N N . PHE A 1 94 ? 4.780 1.050 -6.935 1.00 95.62 94 PHE A N 1
ATOM 745 C CA . PHE A 1 94 ? 5.335 1.423 -8.239 1.00 95.62 94 PHE A CA 1
ATOM 746 C C . PHE A 1 94 ? 6.650 2.206 -8.114 1.00 95.62 94 PHE A C 1
ATOM 748 O O . PHE A 1 94 ? 7.033 2.929 -9.028 1.00 95.62 94 PHE A O 1
ATOM 755 N N . CYS A 1 95 ? 7.353 2.057 -6.989 1.00 94.69 95 CYS A N 1
ATOM 756 C CA . CYS A 1 95 ? 8.645 2.686 -6.737 1.00 94.69 95 CYS A CA 1
ATOM 757 C C . CYS A 1 95 ? 9.766 1.967 -7.516 1.00 94.69 95 CYS A C 1
ATOM 759 O O . CYS A 1 95 ? 10.034 0.784 -7.241 1.00 94.69 95 CYS A O 1
ATOM 761 N N . PRO A 1 96 ? 10.458 2.651 -8.448 1.00 92.44 96 PRO A N 1
ATOM 762 C CA . PRO A 1 96 ? 11.595 2.078 -9.161 1.00 92.44 96 PRO A CA 1
ATOM 763 C C . PRO A 1 96 ? 12.693 1.598 -8.214 1.00 92.44 96 PRO A C 1
ATOM 765 O O . PRO A 1 96 ? 12.918 2.177 -7.155 1.00 92.44 96 PRO A O 1
ATOM 768 N N . ASP A 1 97 ? 13.351 0.505 -8.593 1.00 92.12 97 ASP A N 1
ATOM 769 C CA . ASP A 1 97 ? 14.431 -0.158 -7.851 1.00 92.12 97 ASP A CA 1
ATOM 770 C C . ASP A 1 97 ? 14.053 -0.639 -6.431 1.00 92.12 97 ASP A C 1
ATOM 772 O O . ASP A 1 97 ? 14.912 -1.098 -5.672 1.00 92.12 97 ASP A O 1
ATOM 776 N N . PHE A 1 98 ? 12.758 -0.608 -6.092 1.00 95.81 98 PHE A N 1
ATOM 777 C CA . PHE A 1 98 ? 12.203 -1.140 -4.847 1.00 95.81 98 PHE A CA 1
ATOM 778 C C . PHE A 1 98 ? 11.103 -2.181 -5.089 1.00 95.81 98 PHE A C 1
ATOM 780 O O . PHE A 1 98 ? 11.156 -3.279 -4.528 1.00 95.81 98 PHE A O 1
ATOM 787 N N . THR A 1 99 ? 10.112 -1.862 -5.924 1.00 96.44 99 THR A N 1
ATOM 788 C CA . THR A 1 99 ? 8.986 -2.752 -6.274 1.00 96.44 99 THR A CA 1
ATOM 789 C C . THR A 1 99 ? 8.804 -2.938 -7.772 1.00 96.44 99 THR A C 1
ATOM 791 O O . THR A 1 99 ? 8.158 -3.905 -8.179 1.00 96.44 99 THR A O 1
ATOM 794 N N . VAL A 1 100 ? 9.413 -2.081 -8.593 1.00 94.00 100 VAL A N 1
ATOM 795 C CA . VAL A 1 100 ? 9.450 -2.206 -10.054 1.00 94.00 100 VAL A CA 1
ATOM 796 C C . VAL A 1 100 ? 10.863 -1.946 -10.574 1.00 94.00 100 VAL A C 1
ATOM 798 O O . VAL A 1 100 ? 11.667 -1.279 -9.928 1.00 94.00 100 VAL A O 1
ATOM 801 N N . SER A 1 101 ? 11.207 -2.522 -11.721 1.00 90.75 101 SER A N 1
ATOM 802 C CA . SER A 1 101 ? 12.535 -2.356 -12.326 1.00 90.75 101 SER A CA 1
ATOM 803 C C . SER A 1 101 ? 12.623 -0.995 -13.015 1.00 90.75 101 SER A C 1
ATOM 805 O O . SER A 1 101 ? 11.778 -0.704 -13.858 1.00 90.75 101 SER A O 1
ATOM 807 N N . SER A 1 102 ? 13.630 -0.177 -12.695 1.00 85.06 102 SER A N 1
ATOM 808 C CA . SER A 1 102 ? 13.811 1.130 -13.342 1.00 85.06 102 SER A CA 1
ATOM 809 C C . SER A 1 102 ? 14.053 0.994 -14.852 1.00 85.06 102 SER A C 1
ATOM 811 O O . SER A 1 102 ? 14.828 0.140 -15.293 1.00 85.06 102 SER A O 1
ATOM 813 N N . LYS A 1 103 ? 13.400 1.843 -15.660 1.00 75.44 103 LYS A N 1
ATOM 814 C CA . LYS A 1 103 ? 13.575 1.867 -17.127 1.00 75.44 103 LYS A CA 1
ATOM 815 C C . LYS A 1 103 ? 14.783 2.687 -17.585 1.00 75.44 103 LYS A C 1
ATOM 817 O O . LYS A 1 103 ? 15.264 2.498 -18.705 1.00 75.44 103 LYS A O 1
ATOM 822 N N . LYS A 1 104 ? 15.284 3.606 -16.755 1.00 65.88 104 LYS A N 1
ATOM 823 C CA . LYS A 1 104 ? 16.437 4.455 -17.091 1.00 65.88 104 LYS A CA 1
ATOM 824 C C . LYS A 1 104 ? 17.745 3.796 -16.659 1.00 65.88 104 LYS A C 1
ATOM 826 O O . LYS A 1 104 ? 17.828 3.120 -15.638 1.00 65.88 104 LYS A O 1
ATOM 831 N N . LYS A 1 105 ? 18.809 4.008 -17.443 1.00 53.78 105 LYS A N 1
ATOM 832 C CA . LYS A 1 105 ? 20.162 3.565 -17.071 1.00 53.78 105 LYS A CA 1
ATOM 833 C C . LYS A 1 105 ? 20.584 4.242 -15.765 1.00 53.78 105 LYS A C 1
ATOM 835 O O . LYS A 1 105 ? 20.478 5.460 -15.659 1.00 53.78 105 LYS A O 1
ATOM 840 N N . LYS A 1 106 ? 21.119 3.448 -14.828 1.00 47.44 106 LYS A N 1
ATOM 841 C CA . LYS A 1 106 ? 21.750 3.904 -13.578 1.00 47.44 106 LYS A CA 1
ATOM 842 C C . LYS A 1 106 ? 22.722 5.054 -13.859 1.00 47.44 106 LYS A C 1
ATOM 844 O O . LYS A 1 106 ? 23.803 4.832 -14.400 1.00 47.44 106 LYS A O 1
ATOM 849 N N . GLY A 1 107 ? 22.325 6.262 -13.483 1.00 51.56 107 GLY A N 1
ATOM 850 C CA . GLY A 1 107 ? 23.165 7.449 -13.433 1.00 51.56 107 GLY A CA 1
ATOM 851 C C . GLY A 1 107 ? 22.916 8.157 -12.098 1.00 51.56 107 GLY A C 1
ATOM 852 O O . GLY A 1 107 ? 21.765 8.205 -11.669 1.00 51.56 107 GLY A O 1
ATOM 853 N N . PRO A 1 108 ? 23.956 8.667 -11.420 1.00 51.72 108 PRO A N 1
ATOM 854 C CA . PRO A 1 108 ? 23.834 9.261 -10.085 1.00 51.72 108 PRO A CA 1
ATOM 855 C C . PRO A 1 108 ? 23.032 10.577 -10.039 1.00 51.72 108 PRO A C 1
ATOM 857 O O . PRO A 1 108 ? 22.695 11.023 -8.949 1.00 51.72 108 PRO A O 1
ATOM 860 N N . ASP A 1 109 ? 22.691 11.170 -11.189 1.00 52.41 109 ASP A N 1
ATOM 861 C CA . ASP A 1 109 ? 22.244 12.568 -11.265 1.00 52.41 109 ASP A CA 1
ATOM 862 C C . ASP A 1 109 ? 20.754 12.771 -11.596 1.00 52.41 109 ASP A C 1
ATOM 864 O O . ASP A 1 109 ? 20.343 13.908 -11.821 1.00 52.41 109 ASP A O 1
ATOM 868 N N . ASN A 1 110 ? 19.923 11.718 -11.661 1.00 53.97 110 ASN A N 1
ATOM 869 C CA . ASN A 1 110 ? 18.487 11.916 -11.918 1.00 53.97 110 ASN A CA 1
ATOM 870 C C . ASN A 1 110 ? 17.587 10.792 -11.355 1.00 53.97 110 ASN A C 1
ATOM 872 O O . ASN A 1 110 ? 17.139 9.930 -12.119 1.00 53.97 110 ASN A O 1
ATOM 876 N N . PRO A 1 111 ? 17.340 10.752 -10.031 1.00 59.44 111 PRO A N 1
ATOM 877 C CA . PRO A 1 111 ? 16.352 9.841 -9.461 1.00 59.44 111 PRO A CA 1
ATOM 878 C C . PRO A 1 111 ? 14.961 10.160 -10.024 1.00 59.44 111 PRO A C 1
ATOM 880 O O . PRO A 1 111 ? 14.580 11.325 -10.128 1.00 59.44 111 PRO A O 1
ATOM 883 N N . GLU A 1 112 ? 14.203 9.135 -10.418 1.00 63.22 112 GLU A N 1
ATOM 884 C CA . GLU A 1 112 ? 12.819 9.347 -10.838 1.00 63.22 112 GLU A CA 1
ATOM 885 C C . GLU A 1 112 ? 11.967 9.679 -9.611 1.00 63.22 112 GLU A C 1
ATOM 887 O O . GLU A 1 112 ? 11.873 8.877 -8.684 1.00 63.22 112 GLU A O 1
ATOM 892 N N . ASP A 1 113 ? 11.360 10.865 -9.597 1.00 68.81 113 ASP A N 1
ATOM 893 C CA . ASP A 1 113 ? 10.444 11.257 -8.531 1.00 68.81 113 ASP A CA 1
ATOM 894 C C . ASP A 1 113 ? 9.159 10.429 -8.629 1.00 68.81 113 ASP A C 1
ATOM 896 O O . ASP A 1 113 ? 8.393 10.560 -9.590 1.00 68.81 113 ASP A O 1
ATOM 900 N N . ILE A 1 114 ? 8.905 9.611 -7.604 1.00 70.06 114 ILE A N 1
ATOM 901 C CA . ILE A 1 114 ? 7.713 8.766 -7.467 1.00 70.06 114 ILE A CA 1
ATOM 902 C C . ILE A 1 114 ? 6.428 9.554 -7.742 1.00 70.06 114 ILE A C 1
ATOM 904 O O . ILE A 1 114 ? 5.514 9.031 -8.384 1.00 70.06 114 ILE A O 1
ATOM 908 N N . HIS A 1 115 ? 6.364 10.830 -7.356 1.00 69.94 115 HIS A N 1
ATOM 909 C CA . HIS A 1 115 ? 5.184 11.671 -7.535 1.00 69.94 115 HIS A CA 1
ATOM 910 C C . HIS A 1 115 ? 4.999 12.224 -8.956 1.00 69.94 115 HIS A C 1
ATOM 912 O O . HIS A 1 115 ? 3.929 12.751 -9.259 1.00 69.94 115 HIS A O 1
ATOM 918 N N . THR A 1 116 ? 5.944 12.010 -9.871 1.00 73.00 116 THR A N 1
ATOM 919 C CA . THR A 1 116 ? 5.839 12.448 -11.280 1.00 73.00 116 THR A CA 1
ATOM 920 C C . THR A 1 116 ? 5.872 11.305 -12.292 1.00 73.00 116 THR A C 1
ATOM 922 O O . THR A 1 116 ? 5.517 11.507 -13.451 1.00 73.00 116 THR A O 1
ATOM 925 N N . ILE A 1 117 ? 6.258 10.101 -11.862 1.00 78.25 117 ILE A N 1
ATOM 926 C CA . ILE A 1 117 ? 6.281 8.908 -12.711 1.00 78.25 117 ILE A CA 1
ATOM 927 C C . ILE A 1 117 ? 4.868 8.542 -13.180 1.00 78.25 117 ILE A C 1
ATOM 929 O O . ILE A 1 117 ? 3.948 8.432 -12.369 1.00 78.25 117 ILE A O 1
ATOM 933 N N . ASP A 1 118 ? 4.706 8.261 -14.473 1.00 84.81 118 ASP A N 1
ATOM 934 C CA . ASP A 1 118 ? 3.517 7.559 -14.951 1.00 84.81 118 ASP A CA 1
ATOM 935 C C . ASP A 1 118 ? 3.595 6.091 -14.524 1.00 84.81 118 ASP A C 1
ATOM 937 O O . ASP A 1 118 ? 4.291 5.272 -15.117 1.00 84.81 118 ASP A O 1
ATOM 941 N N . SER A 1 119 ? 2.887 5.741 -13.457 1.00 89.12 119 SER A N 1
ATOM 942 C CA . SER A 1 119 ? 2.892 4.385 -12.910 1.00 89.12 119 SER A CA 1
ATOM 943 C C . SER A 1 119 ? 2.271 3.352 -13.863 1.00 89.12 119 SER A C 1
ATOM 945 O O . SER A 1 119 ? 2.550 2.161 -13.718 1.00 89.12 119 SER A O 1
ATOM 947 N N . CYS A 1 120 ? 1.513 3.774 -14.887 1.00 89.69 120 CYS A N 1
ATOM 948 C CA . CYS A 1 120 ? 1.058 2.876 -15.952 1.00 89.69 120 CYS A CA 1
ATOM 949 C C . CYS A 1 120 ? 2.234 2.334 -16.769 1.00 89.69 120 CYS A C 1
ATOM 951 O O . CYS A 1 120 ? 2.150 1.253 -17.327 1.00 89.69 120 CYS A O 1
ATOM 953 N N . GLU A 1 121 ? 3.377 3.008 -16.802 1.00 89.69 121 GLU A N 1
ATOM 954 C CA . GLU A 1 121 ? 4.563 2.473 -17.460 1.00 89.69 121 GLU A CA 1
ATOM 955 C C . GLU A 1 121 ? 5.157 1.234 -16.773 1.00 89.69 121 GLU A C 1
ATOM 957 O O . GLU A 1 121 ? 5.978 0.538 -17.378 1.00 89.69 121 GLU A O 1
ATOM 962 N N . TYR A 1 122 ? 4.750 0.965 -15.535 1.00 91.88 122 TYR A N 1
ATOM 963 C CA . TYR A 1 122 ? 5.337 -0.029 -14.645 1.00 91.88 122 TYR A CA 1
ATOM 964 C C . TYR A 1 122 ? 4.358 -1.155 -14.279 1.00 91.88 122 TYR A C 1
ATOM 966 O O . TYR A 1 122 ? 4.474 -1.749 -13.204 1.00 91.88 122 TYR A O 1
ATOM 974 N N . ILE A 1 123 ? 3.400 -1.467 -15.164 1.00 95.06 123 ILE A N 1
ATOM 975 C CA . ILE A 1 123 ? 2.498 -2.609 -14.969 1.00 95.06 123 ILE A CA 1
ATOM 976 C C . ILE A 1 123 ? 3.295 -3.896 -14.794 1.00 95.06 123 ILE A C 1
ATOM 978 O O . ILE A 1 123 ? 4.259 -4.172 -15.505 1.00 95.06 123 ILE A O 1
ATOM 982 N N . TRP A 1 124 ? 2.878 -4.677 -13.805 1.00 95.38 124 TRP A N 1
ATOM 983 C CA . TRP A 1 124 ? 3.637 -5.812 -13.297 1.00 95.38 124 TRP A CA 1
ATOM 984 C C . TRP A 1 124 ? 3.699 -7.024 -14.221 1.00 95.38 124 TRP A C 1
ATOM 986 O O . TRP A 1 124 ? 4.533 -7.896 -13.988 1.00 95.38 124 TRP A O 1
ATOM 996 N N . GLU A 1 125 ? 2.811 -7.093 -15.209 1.00 94.94 125 GLU A N 1
ATOM 997 C CA . GLU A 1 125 ? 2.634 -8.252 -16.071 1.00 94.94 125 GLU A CA 1
ATOM 998 C C . GLU A 1 125 ? 1.949 -7.870 -17.392 1.00 94.94 125 GLU A C 1
ATOM 1000 O O . GLU A 1 125 ? 1.155 -6.921 -17.437 1.00 94.94 125 GLU A O 1
ATOM 1005 N N . ALA A 1 126 ? 2.239 -8.612 -18.464 1.00 93.50 126 ALA A N 1
ATOM 1006 C CA . ALA A 1 126 ? 1.549 -8.452 -19.742 1.00 93.50 126 ALA A CA 1
ATOM 1007 C C . ALA A 1 126 ? 0.057 -8.813 -19.631 1.00 93.50 126 ALA A C 1
ATOM 1009 O O . ALA A 1 126 ? -0.339 -9.677 -18.853 1.00 93.50 126 ALA A O 1
ATOM 1010 N N . GLY A 1 127 ? -0.780 -8.171 -20.442 1.00 92.50 127 GLY A N 1
ATOM 1011 C CA . GLY A 1 127 ? -2.219 -8.396 -20.470 1.00 92.50 127 GLY A CA 1
ATOM 1012 C C . GLY A 1 127 ? -2.980 -7.168 -20.957 1.00 92.50 127 GLY A C 1
ATOM 1013 O O . GLY A 1 127 ? -2.638 -6.553 -21.969 1.00 92.50 127 GLY A O 1
ATOM 1014 N N . VAL A 1 128 ? -4.038 -6.798 -20.240 1.00 90.19 128 VAL A N 1
ATOM 1015 C CA . VAL A 1 128 ? -4.873 -5.645 -20.583 1.00 90.19 128 VAL A CA 1
ATOM 1016 C C . VAL A 1 128 ? -4.014 -4.381 -20.594 1.00 90.19 128 VAL A C 1
ATOM 1018 O O . VAL A 1 128 ? -3.377 -4.052 -19.598 1.00 90.19 128 VAL A O 1
ATOM 1021 N N . GLY A 1 129 ? -3.985 -3.688 -21.735 1.00 85.81 129 GLY A N 1
ATOM 1022 C CA . GLY A 1 129 ? -3.240 -2.440 -21.931 1.00 85.81 129 GLY A CA 1
ATOM 1023 C C . GLY A 1 129 ? -1.730 -2.590 -22.164 1.00 85.81 129 GLY A C 1
ATOM 1024 O O . GLY A 1 129 ? -1.098 -1.600 -22.519 1.00 85.81 129 GLY A O 1
ATOM 1025 N N . PHE A 1 130 ? -1.149 -3.790 -22.011 1.00 88.25 130 PHE A N 1
ATOM 1026 C CA . PHE A 1 130 ? 0.308 -3.997 -22.025 1.00 88.25 130 PHE A CA 1
ATOM 1027 C C . PHE A 1 130 ? 0.694 -5.299 -22.723 1.00 88.25 130 PHE A C 1
ATOM 1029 O O . PHE A 1 130 ? 0.294 -6.381 -22.313 1.00 88.25 130 PHE A O 1
ATOM 1036 N N . SER A 1 131 ? 1.521 -5.221 -23.764 1.00 86.81 131 SER A N 1
ATOM 1037 C CA . SER A 1 131 ? 1.879 -6.390 -24.581 1.00 86.81 131 SER A CA 1
ATOM 1038 C C . SER A 1 131 ? 3.127 -7.145 -24.116 1.00 86.81 131 SER A C 1
ATOM 1040 O O . SER A 1 131 ? 3.433 -8.194 -24.674 1.00 86.81 131 SER A O 1
ATOM 1042 N N . GLN A 1 132 ? 3.899 -6.598 -23.174 1.00 87.81 132 GLN A N 1
ATOM 1043 C CA . GLN A 1 132 ? 5.176 -7.169 -22.742 1.00 87.81 132 GLN A CA 1
ATOM 1044 C C . GLN A 1 132 ? 5.278 -7.185 -21.223 1.00 87.81 132 GLN A C 1
ATOM 1046 O O . GLN A 1 132 ? 4.959 -6.193 -20.568 1.00 87.81 132 GLN A O 1
ATOM 1051 N N . SER A 1 133 ? 5.763 -8.303 -20.691 1.00 87.94 133 SER A N 1
ATOM 1052 C CA . SER A 1 133 ? 6.040 -8.458 -19.268 1.00 87.94 133 SER A CA 1
ATOM 1053 C C . SER A 1 133 ? 7.334 -7.724 -18.910 1.00 87.94 133 SER A C 1
ATOM 1055 O O . SER A 1 133 ? 8.319 -7.820 -19.655 1.00 87.94 133 SER A O 1
ATOM 1057 N N . PRO A 1 134 ? 7.376 -6.990 -17.785 1.00 89.19 134 PRO A N 1
ATOM 1058 C CA . PRO A 1 134 ? 8.621 -6.424 -17.287 1.00 89.19 134 PRO A CA 1
ATOM 1059 C C . PRO A 1 134 ? 9.577 -7.530 -16.818 1.00 89.19 134 PRO A C 1
ATOM 1061 O O . PRO A 1 134 ? 9.198 -8.680 -16.607 1.00 89.19 134 PRO A O 1
ATOM 1064 N N . VAL A 1 135 ? 10.844 -7.175 -16.591 1.00 87.44 135 VAL A N 1
ATOM 1065 C CA . VAL A 1 135 ? 11.811 -8.109 -15.997 1.00 87.44 135 VAL A CA 1
ATOM 1066 C C . VAL A 1 135 ? 11.395 -8.447 -14.564 1.00 87.44 135 VAL A C 1
ATOM 1068 O O . VAL A 1 135 ? 11.396 -7.573 -13.690 1.00 87.44 135 VAL A O 1
ATOM 1071 N N . HIS A 1 136 ? 11.098 -9.724 -14.317 1.00 86.00 136 HIS A N 1
ATOM 1072 C CA . HIS A 1 136 ? 10.778 -10.230 -12.985 1.00 86.00 136 HIS A CA 1
ATOM 1073 C C . HIS A 1 136 ? 12.016 -10.227 -12.091 1.00 86.00 136 HIS A C 1
ATOM 1075 O O . HIS A 1 136 ? 13.053 -10.806 -12.418 1.00 86.00 136 HIS A O 1
ATOM 1081 N N . THR A 1 137 ? 11.888 -9.578 -10.936 1.00 92.75 137 THR A N 1
ATOM 1082 C CA . THR A 1 137 ? 12.951 -9.492 -9.936 1.00 92.75 137 THR A CA 1
ATOM 1083 C C . THR A 1 137 ? 12.398 -10.002 -8.604 1.00 92.75 137 THR A C 1
ATOM 1085 O O . THR A 1 137 ? 11.556 -9.324 -8.013 1.00 92.75 137 THR A O 1
ATOM 1088 N N . PRO A 1 138 ? 12.887 -11.137 -8.064 1.00 94.06 138 PRO A N 1
ATOM 1089 C CA . PRO A 1 138 ? 12.319 -11.735 -6.852 1.00 94.06 138 PRO A CA 1
ATOM 1090 C C . PRO A 1 138 ? 12.299 -10.812 -5.623 1.00 94.06 138 PRO A C 1
ATOM 1092 O O . PRO A 1 138 ? 11.424 -10.931 -4.765 1.00 94.06 138 PRO A O 1
ATOM 1095 N N . SER A 1 139 ? 13.249 -9.873 -5.512 1.00 94.94 139 SER A N 1
ATOM 1096 C CA . SER A 1 139 ? 13.238 -8.867 -4.439 1.00 94.94 139 SER A CA 1
ATOM 1097 C C . SER A 1 139 ? 12.051 -7.914 -4.557 1.00 94.94 139 SER A C 1
ATOM 1099 O O . SER A 1 139 ? 11.400 -7.626 -3.554 1.00 94.94 139 SER A O 1
ATOM 1101 N N . ASN A 1 140 ? 11.738 -7.476 -5.777 1.00 95.81 140 ASN A N 1
ATOM 1102 C CA . ASN A 1 140 ? 10.622 -6.584 -6.062 1.00 95.81 140 ASN A CA 1
ATOM 1103 C C . ASN A 1 140 ? 9.296 -7.291 -5.768 1.00 95.81 140 ASN A C 1
ATOM 1105 O O . ASN A 1 140 ? 8.425 -6.718 -5.119 1.00 95.81 140 ASN A O 1
ATOM 1109 N N . ASP A 1 141 ? 9.168 -8.559 -6.167 1.00 95.56 141 ASP A N 1
ATOM 1110 C CA . ASP A 1 141 ? 7.988 -9.393 -5.897 1.00 95.56 141 ASP A CA 1
ATOM 1111 C C . ASP A 1 141 ? 7.766 -9.563 -4.392 1.00 95.56 141 ASP A C 1
ATOM 1113 O O . ASP A 1 141 ? 6.651 -9.414 -3.885 1.00 95.56 141 ASP A O 1
ATOM 1117 N N . LYS A 1 142 ? 8.850 -9.818 -3.650 1.00 97.69 142 LYS A N 1
ATOM 1118 C CA . LYS A 1 142 ? 8.817 -9.936 -2.192 1.00 97.69 142 LYS A CA 1
ATOM 1119 C C . LYS A 1 142 ? 8.374 -8.631 -1.532 1.00 97.69 142 LYS A C 1
ATOM 1121 O O . LYS A 1 142 ? 7.534 -8.672 -0.636 1.00 97.69 142 LYS A O 1
ATOM 1126 N N . ASN A 1 143 ? 8.896 -7.489 -1.975 1.00 98.31 143 ASN A N 1
ATOM 1127 C CA . ASN A 1 143 ? 8.521 -6.180 -1.438 1.00 98.31 143 ASN A CA 1
ATOM 1128 C C . ASN A 1 143 ? 7.052 -5.847 -1.738 1.00 98.31 143 ASN A C 1
ATOM 1130 O O . ASN A 1 1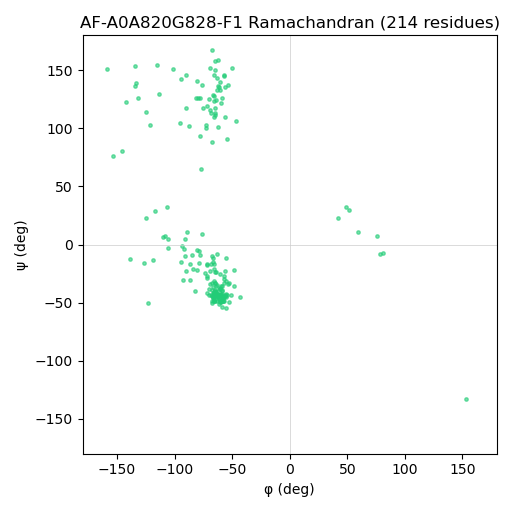43 ? 6.311 -5.495 -0.819 1.00 98.31 143 ASN A O 1
ATOM 1134 N N . ARG A 1 144 ? 6.603 -6.053 -2.986 1.00 98.06 144 ARG A N 1
ATOM 1135 C CA . ARG A 1 144 ? 5.191 -5.912 -3.384 1.00 98.06 144 ARG A CA 1
ATOM 1136 C C . ARG A 1 144 ? 4.281 -6.782 -2.526 1.00 98.06 144 ARG A C 1
ATOM 1138 O O . ARG A 1 144 ? 3.282 -6.298 -2.007 1.00 98.06 144 ARG A O 1
ATOM 1145 N N . THR A 1 145 ? 4.666 -8.036 -2.305 1.00 98.25 145 THR A N 1
ATOM 1146 C CA . THR A 1 145 ? 3.907 -8.981 -1.476 1.00 98.25 145 THR A CA 1
ATOM 1147 C C . THR A 1 145 ? 3.733 -8.485 -0.038 1.00 98.25 145 THR A C 1
ATOM 1149 O O . THR A 1 145 ? 2.644 -8.596 0.517 1.00 98.25 145 THR A O 1
ATOM 1152 N N . GLU A 1 146 ? 4.775 -7.936 0.591 1.00 98.62 146 GLU A N 1
ATOM 1153 C CA . GLU A 1 146 ? 4.674 -7.394 1.957 1.00 98.62 146 GLU A CA 1
ATOM 1154 C C . GLU A 1 146 ? 3.731 -6.182 2.020 1.00 98.62 146 GLU A C 1
ATOM 1156 O O . GLU A 1 146 ? 2.913 -6.086 2.935 1.00 98.62 146 GLU A O 1
ATOM 1161 N N . ILE A 1 147 ? 3.797 -5.290 1.026 1.00 98.75 147 ILE A N 1
ATOM 1162 C CA . ILE A 1 147 ? 2.920 -4.112 0.938 1.00 98.75 147 ILE A CA 1
ATOM 1163 C C . ILE A 1 147 ? 1.463 -4.531 0.705 1.00 98.75 147 ILE A C 1
ATOM 1165 O O . ILE A 1 147 ? 0.566 -4.059 1.403 1.00 98.75 147 ILE A O 1
ATOM 1169 N N . LEU A 1 148 ? 1.221 -5.463 -0.220 1.00 98.56 148 LEU A N 1
ATOM 1170 C CA . LEU A 1 148 ? -0.112 -6.004 -0.498 1.00 98.56 148 LEU A CA 1
ATOM 1171 C C . LEU A 1 148 ? -0.714 -6.695 0.730 1.00 98.56 148 LEU A C 1
ATOM 1173 O O . LEU A 1 148 ? -1.903 -6.537 0.988 1.00 98.56 148 LEU A O 1
ATOM 1177 N N . LYS A 1 149 ? 0.091 -7.400 1.535 1.00 98.56 149 LYS A N 1
ATOM 1178 C CA . LYS A 1 149 ? -0.369 -7.968 2.814 1.00 98.56 149 LYS A CA 1
ATOM 1179 C C . LYS A 1 149 ? -0.861 -6.890 3.775 1.00 98.56 149 LYS A C 1
ATOM 1181 O O . LYS A 1 149 ? -1.896 -7.083 4.402 1.00 98.56 149 LYS A O 1
ATOM 1186 N N . LEU A 1 150 ? -0.151 -5.767 3.889 1.00 98.69 150 LEU A N 1
ATOM 1187 C CA . LEU A 1 150 ? -0.602 -4.656 4.728 1.00 98.69 150 LEU A CA 1
ATOM 1188 C C . LEU A 1 150 ? -1.900 -4.038 4.196 1.00 98.69 150 LEU A C 1
ATOM 1190 O O . LEU A 1 150 ? -2.825 -3.823 4.972 1.00 98.69 150 LEU A O 1
ATOM 1194 N N . LEU A 1 151 ? -2.000 -3.816 2.883 1.00 98.31 151 LEU A N 1
ATOM 1195 C CA . LEU A 1 151 ? -3.236 -3.330 2.261 1.00 98.31 151 LEU A CA 1
ATOM 1196 C C . LEU A 1 151 ? -4.419 -4.266 2.544 1.00 98.31 151 LEU A C 1
ATOM 1198 O O . LEU A 1 151 ? -5.475 -3.800 2.960 1.00 98.31 151 LEU A O 1
ATOM 1202 N N . LEU A 1 152 ? -4.225 -5.582 2.413 1.00 97.38 152 LEU A N 1
ATOM 1203 C CA . LEU A 1 152 ? -5.245 -6.575 2.759 1.00 97.38 152 LEU A CA 1
ATOM 1204 C C . LEU A 1 152 ? -5.669 -6.478 4.226 1.00 97.38 152 LEU A C 1
ATOM 1206 O O . LEU A 1 152 ? -6.865 -6.529 4.504 1.00 97.38 152 LEU A O 1
ATOM 1210 N N . VAL A 1 153 ? -4.726 -6.298 5.157 1.00 97.38 153 VAL A N 1
ATOM 1211 C CA . VAL A 1 153 ? -5.054 -6.084 6.575 1.00 97.38 153 VAL A CA 1
ATOM 1212 C C . VAL A 1 153 ? -5.895 -4.820 6.754 1.00 97.38 153 VAL A C 1
ATOM 1214 O O . VAL A 1 153 ? -6.936 -4.902 7.398 1.00 97.38 153 VAL A O 1
ATOM 1217 N N . CYS A 1 154 ? -5.519 -3.694 6.137 1.00 96.69 154 CYS A N 1
ATOM 1218 C CA . CYS A 1 154 ? -6.304 -2.455 6.176 1.00 96.69 154 CYS A CA 1
ATOM 1219 C C . CYS A 1 154 ? -7.742 -2.665 5.668 1.00 96.69 154 CYS A C 1
ATOM 1221 O O . CYS A 1 154 ? -8.697 -2.212 6.291 1.00 96.69 154 CYS A O 1
ATOM 1223 N N . PHE A 1 155 ? -7.920 -3.394 4.563 1.00 95.19 155 PHE A N 1
ATOM 1224 C CA . PHE A 1 155 ? -9.251 -3.679 4.006 1.00 95.19 155 PHE A CA 1
ATOM 1225 C C . PHE A 1 155 ? -10.049 -4.683 4.843 1.00 95.19 155 PHE A C 1
ATOM 1227 O O . PHE A 1 155 ? -11.269 -4.747 4.724 1.00 95.19 155 PHE A O 1
ATOM 1234 N N . SER A 1 156 ? -9.383 -5.440 5.710 1.00 93.50 156 SER A N 1
ATOM 1235 C CA . SER A 1 156 ? -9.994 -6.484 6.532 1.00 93.50 156 SER A CA 1
ATOM 1236 C C . SER A 1 156 ? -10.522 -5.978 7.875 1.00 93.50 156 SER A C 1
ATOM 1238 O O . SER A 1 156 ? -10.899 -6.803 8.696 1.00 93.50 156 SER A O 1
ATOM 1240 N N . GLU A 1 157 ? -10.591 -4.660 8.109 1.00 89.88 157 GLU A N 1
ATOM 1241 C CA . GLU A 1 157 ? -11.100 -4.056 9.358 1.00 89.88 157 GLU A CA 1
ATOM 1242 C C . GLU A 1 157 ? -12.388 -4.736 9.857 1.00 89.88 157 GLU A C 1
ATOM 1244 O O . GLU A 1 157 ? -12.478 -5.135 11.014 1.00 89.88 157 GLU A O 1
ATOM 1249 N N . THR A 1 158 ? -13.341 -4.980 8.953 1.00 88.25 158 THR A N 1
ATOM 1250 C CA . THR A 1 158 ? -14.630 -5.621 9.272 1.00 88.25 158 THR A CA 1
ATOM 1251 C C . THR A 1 158 ? -14.527 -7.043 9.843 1.00 88.25 158 THR A C 1
ATOM 1253 O O . THR A 1 158 ? -15.420 -7.450 10.577 1.00 88.25 158 THR A O 1
ATOM 1256 N N . ILE A 1 159 ? -13.453 -7.791 9.553 1.00 89.12 159 ILE A N 1
ATOM 1257 C CA . ILE A 1 159 ? -13.238 -9.165 10.050 1.00 89.12 159 ILE A CA 1
ATOM 1258 C C . ILE A 1 159 ? -12.896 -9.162 11.547 1.00 89.12 159 ILE A C 1
ATOM 1260 O O . ILE A 1 159 ? -13.189 -10.125 12.249 1.00 89.12 159 ILE A O 1
ATOM 1264 N N . TYR A 1 160 ? -12.306 -8.072 12.038 1.00 86.94 160 TYR A N 1
ATOM 1265 C CA . TYR A 1 160 ? -11.888 -7.914 13.434 1.00 86.94 160 TYR A CA 1
ATOM 1266 C C . TYR A 1 160 ? -12.967 -7.268 14.312 1.00 86.94 160 TYR A C 1
ATOM 1268 O O . TYR A 1 160 ? -12.795 -7.126 15.520 1.00 86.94 160 TYR A O 1
ATOM 1276 N N . MET A 1 161 ? -14.093 -6.864 13.722 1.00 82.69 161 MET A N 1
ATOM 1277 C CA . MET A 1 161 ? -15.198 -6.249 14.446 1.00 82.69 161 MET A CA 1
ATOM 1278 C C . MET A 1 161 ? -16.240 -7.297 14.841 1.00 82.69 161 MET A C 1
ATOM 1280 O O . MET A 1 161 ? -16.573 -8.195 14.070 1.00 82.69 161 MET A O 1
ATOM 1284 N N . ASN A 1 162 ? -16.822 -7.144 16.035 1.00 79.94 162 ASN A N 1
ATOM 1285 C CA . ASN A 1 162 ? -17.979 -7.947 16.427 1.00 79.94 162 ASN A CA 1
ATOM 1286 C C . ASN A 1 162 ? -19.149 -7.707 15.451 1.00 79.94 162 ASN A C 1
ATOM 1288 O O . ASN A 1 162 ? -19.381 -6.550 15.089 1.00 79.94 162 ASN A O 1
ATOM 1292 N N . PRO A 1 163 ? -19.917 -8.744 15.061 1.00 74.94 163 PRO A N 1
ATOM 1293 C CA . PRO A 1 163 ? -21.058 -8.587 14.165 1.00 74.94 163 PRO A CA 1
ATOM 1294 C C . PRO A 1 163 ? -22.128 -7.691 14.803 1.00 74.94 163 PRO A C 1
ATOM 1296 O O . PRO A 1 163 ? -22.891 -8.122 15.667 1.00 74.94 163 PRO A O 1
ATOM 1299 N N . THR A 1 164 ? -22.180 -6.427 14.395 1.00 73.19 164 THR A N 1
ATOM 1300 C CA . THR A 1 164 ? -23.213 -5.468 14.799 1.00 73.19 164 THR A CA 1
ATOM 1301 C C . THR A 1 164 ? -24.036 -5.054 13.586 1.00 73.19 164 THR A C 1
ATOM 1303 O O . THR A 1 164 ? -23.556 -5.073 12.453 1.00 73.19 164 THR A O 1
ATOM 1306 N N . ALA A 1 165 ? -25.286 -4.639 13.809 1.00 66.00 165 ALA A N 1
ATOM 1307 C CA . ALA A 1 165 ? -26.148 -4.134 12.735 1.00 66.00 165 ALA A CA 1
ATOM 1308 C C . ALA A 1 165 ? -25.521 -2.938 11.981 1.00 66.00 165 ALA A C 1
ATOM 1310 O O . ALA A 1 165 ? -25.770 -2.759 10.792 1.00 66.00 165 ALA A O 1
ATOM 1311 N N . GLU A 1 166 ? -24.659 -2.167 12.653 1.00 65.69 166 GLU A N 1
ATOM 1312 C CA . GLU A 1 166 ? -23.919 -1.030 12.089 1.00 65.69 166 GLU A CA 1
ATOM 1313 C C . GLU A 1 166 ? -22.840 -1.435 11.071 1.00 65.69 166 GLU A C 1
ATOM 1315 O O . GLU A 1 166 ? -22.460 -0.622 10.227 1.00 65.69 166 GLU A O 1
ATOM 1320 N N . LEU A 1 167 ? -22.347 -2.679 11.111 1.00 66.88 167 LEU A N 1
ATOM 1321 C CA . LEU A 1 167 ? -21.330 -3.156 10.169 1.00 66.88 167 LEU A CA 1
ATOM 1322 C C . LEU A 1 167 ? -21.886 -3.253 8.742 1.00 66.88 167 LEU A C 1
ATOM 1324 O O . LEU A 1 167 ? -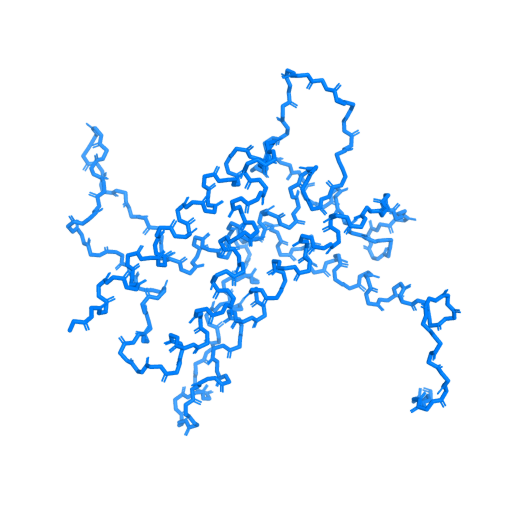21.179 -2.992 7.775 1.00 66.88 167 LEU A O 1
ATOM 1328 N N . HIS A 1 168 ? -23.174 -3.580 8.609 1.00 67.56 168 HIS A N 1
ATOM 1329 C CA . HIS A 1 168 ? -23.846 -3.685 7.314 1.00 67.56 168 HIS A CA 1
ATOM 1330 C C . HIS A 1 168 ? -24.245 -2.328 6.725 1.00 67.56 168 HIS A C 1
ATOM 1332 O O . HIS A 1 168 ? -24.559 -2.252 5.538 1.00 67.56 168 HIS A O 1
ATOM 1338 N N . SER A 1 169 ? -24.252 -1.260 7.530 1.00 69.50 169 SER A N 1
ATOM 1339 C CA . SER A 1 169 ? -24.682 0.068 7.087 1.00 69.50 169 SER A CA 1
ATOM 1340 C C . SER A 1 169 ? -23.540 0.967 6.612 1.00 69.50 169 SER A C 1
ATOM 1342 O O . SER A 1 169 ? -23.809 1.983 5.975 1.00 69.50 169 SER A O 1
ATOM 1344 N N . HIS A 1 170 ? -22.278 0.632 6.902 1.00 72.00 170 HIS A N 1
ATOM 1345 C CA . HIS A 1 170 ? -21.133 1.490 6.591 1.00 72.00 170 HIS A CA 1
ATOM 1346 C C . HIS A 1 170 ? -20.213 0.866 5.536 1.00 72.00 170 HIS A C 1
ATOM 1348 O O . HIS A 1 170 ? -19.767 -0.270 5.665 1.00 72.00 170 HIS A O 1
ATOM 1354 N N . SER A 1 171 ? -19.892 1.644 4.497 1.00 83.19 171 SER A N 1
ATOM 1355 C CA . SER A 1 171 ? -18.876 1.267 3.508 1.00 83.19 171 SER A CA 1
ATOM 1356 C C . SER A 1 171 ? -17.486 1.218 4.148 1.00 83.19 171 SER A C 1
ATOM 1358 O O . SER A 1 171 ? -17.152 2.040 5.005 1.00 83.19 171 SER A O 1
ATOM 1360 N N . ASN A 1 172 ? -16.645 0.294 3.684 1.00 89.75 172 ASN A N 1
ATOM 1361 C CA . ASN A 1 172 ? -15.250 0.210 4.094 1.00 89.75 172 ASN A CA 1
ATOM 1362 C C . ASN A 1 172 ? -14.483 1.455 3.610 1.00 89.75 172 ASN A C 1
ATOM 1364 O O . ASN A 1 172 ? -14.242 1.628 2.408 1.00 89.75 172 ASN A O 1
ATOM 1368 N N . LYS A 1 173 ? -14.099 2.329 4.548 1.00 92.62 173 LYS A N 1
ATOM 1369 C CA . LYS A 1 173 ? -13.406 3.592 4.246 1.00 92.62 173 LYS A CA 1
ATOM 1370 C C . LYS A 1 173 ? -12.041 3.367 3.592 1.00 92.62 173 LYS A C 1
ATOM 1372 O O . LYS A 1 173 ? -11.682 4.119 2.691 1.00 92.62 173 LYS A O 1
ATOM 1377 N N . TRP A 1 174 ? -11.323 2.309 3.980 1.00 95.06 174 TRP A N 1
ATOM 1378 C CA . TRP A 1 174 ? -10.009 1.972 3.422 1.00 95.06 174 TRP A CA 1
ATOM 1379 C C . TRP A 1 174 ? -10.092 1.646 1.935 1.00 95.06 174 TRP A C 1
ATOM 1381 O O . TRP A 1 174 ? -9.339 2.204 1.138 1.00 95.06 174 TRP A O 1
ATOM 1391 N N . LEU A 1 175 ? -11.045 0.790 1.559 1.00 94.31 175 LEU A N 1
ATOM 1392 C CA . LEU A 1 175 ? -11.308 0.472 0.157 1.00 94.31 175 LEU A CA 1
ATOM 1393 C C . LEU A 1 175 ? -11.808 1.703 -0.599 1.00 94.31 175 LEU A C 1
ATOM 1395 O O . LEU A 1 175 ? -11.248 2.036 -1.638 1.00 94.31 175 LEU A O 1
ATOM 1399 N N . THR A 1 176 ? -12.796 2.412 -0.042 1.00 94.19 176 THR A N 1
ATOM 1400 C CA . THR A 1 176 ? -13.391 3.606 -0.667 1.00 94.19 176 THR A CA 1
ATOM 1401 C C . THR A 1 176 ? -12.328 4.652 -1.008 1.00 94.19 176 THR A C 1
ATOM 1403 O O . THR A 1 176 ? -12.347 5.205 -2.105 1.00 94.19 176 THR A O 1
ATOM 1406 N N . TYR A 1 177 ? -11.384 4.904 -0.096 1.00 95.12 177 TYR A N 1
ATOM 1407 C CA . TYR A 1 177 ? -10.283 5.834 -0.331 1.00 95.12 177 TYR A CA 1
ATOM 1408 C C . TYR A 1 177 ? -9.311 5.315 -1.396 1.00 95.12 177 TYR A C 1
ATOM 1410 O O . TYR A 1 177 ? -9.017 6.034 -2.354 1.00 95.12 177 TYR A O 1
ATOM 1418 N N . LEU A 1 178 ? -8.839 4.065 -1.272 1.00 95.31 178 LEU A N 1
ATOM 1419 C CA . LEU A 1 178 ? -7.861 3.496 -2.206 1.00 95.31 178 LEU A CA 1
ATOM 1420 C C . LEU A 1 178 ? -8.393 3.457 -3.643 1.00 95.31 178 LEU A C 1
ATOM 1422 O O . LEU A 1 178 ? -7.627 3.686 -4.574 1.00 95.31 178 LEU A O 1
ATOM 1426 N N . THR A 1 179 ? -9.679 3.158 -3.829 1.00 94.81 179 THR A N 1
ATOM 1427 C CA . THR A 1 179 ? -10.318 3.086 -5.149 1.00 94.81 179 THR A CA 1
ATOM 1428 C C . THR A 1 179 ? -10.925 4.414 -5.597 1.00 94.81 179 THR A C 1
ATOM 1430 O O . THR A 1 179 ? -11.606 4.458 -6.620 1.00 94.81 179 THR A O 1
ATOM 1433 N N . SER A 1 180 ? -10.740 5.491 -4.831 1.00 93.44 180 SER A N 1
ATOM 1434 C CA . SER A 1 180 ? -11.239 6.809 -5.214 1.00 93.44 180 SER A CA 1
ATOM 1435 C C . SER A 1 180 ? -10.469 7.356 -6.417 1.00 93.44 180 SER A C 1
ATOM 1437 O O . SER A 1 180 ? -9.285 7.078 -6.594 1.00 93.44 180 SER A O 1
ATOM 1439 N N . GLY A 1 181 ? -11.116 8.209 -7.216 1.00 88.06 181 GLY A N 1
ATOM 1440 C CA . GLY A 1 181 ? -10.473 8.861 -8.365 1.00 88.06 181 GLY A CA 1
ATOM 1441 C C . GLY A 1 181 ? -9.314 9.803 -8.006 1.00 88.06 181 GLY A C 1
ATOM 1442 O O . GLY A 1 181 ? -8.616 10.263 -8.902 1.00 88.06 181 GLY A O 1
ATOM 1443 N N . HIS A 1 182 ? -9.097 10.090 -6.718 1.00 86.56 182 HIS A N 1
ATOM 1444 C CA . HIS A 1 182 ? -7.975 10.904 -6.245 1.00 86.56 182 HIS A CA 1
ATOM 1445 C C . HIS A 1 182 ? -6.670 10.105 -6.149 1.00 86.56 182 HIS A C 1
ATOM 1447 O O . HIS A 1 182 ? -5.589 10.689 -6.186 1.00 86.56 182 HIS A O 1
ATOM 1453 N N . ASN A 1 183 ? -6.748 8.775 -6.048 1.00 89.31 183 ASN A N 1
ATOM 1454 C CA . ASN A 1 183 ? -5.567 7.931 -5.995 1.00 89.31 183 ASN A CA 1
ATOM 1455 C C . ASN A 1 183 ? -5.110 7.562 -7.415 1.00 89.31 183 ASN A C 1
ATOM 1457 O O . ASN A 1 183 ? -5.632 6.652 -8.057 1.00 89.31 183 ASN A O 1
ATOM 1461 N N . ARG A 1 184 ? -4.068 8.241 -7.900 1.00 91.31 184 ARG A N 1
ATOM 1462 C CA . ARG A 1 184 ? -3.457 7.973 -9.217 1.00 91.31 184 ARG A CA 1
ATOM 1463 C C . ARG A 1 184 ? -2.985 6.527 -9.413 1.00 91.31 184 ARG A C 1
ATOM 1465 O O . ARG A 1 184 ? -2.863 6.080 -10.549 1.00 91.31 184 ARG A O 1
ATOM 1472 N N . GLN A 1 185 ? -2.726 5.795 -8.330 1.00 94.44 185 GLN A N 1
ATOM 1473 C CA . GLN A 1 185 ? -2.210 4.427 -8.380 1.00 94.44 185 GLN A CA 1
ATOM 1474 C C . GLN A 1 185 ? -3.309 3.376 -8.538 1.00 94.44 185 GLN A C 1
ATOM 1476 O O . GLN A 1 185 ? -2.999 2.210 -8.778 1.00 94.44 185 GLN A O 1
ATOM 1481 N N . THR A 1 186 ? -4.590 3.752 -8.433 1.00 94.75 186 THR A N 1
ATOM 1482 C CA . THR A 1 186 ? -5.713 2.807 -8.527 1.00 94.75 186 THR A CA 1
ATOM 1483 C C . THR A 1 186 ? -5.717 2.056 -9.855 1.00 94.75 186 THR A C 1
ATOM 1485 O O . THR A 1 186 ? -5.809 0.829 -9.861 1.00 94.75 186 THR A O 1
ATOM 1488 N N . LEU A 1 187 ? -5.583 2.767 -10.980 1.00 94.31 187 LEU A N 1
ATOM 1489 C CA . LEU A 1 187 ? -5.586 2.157 -12.312 1.00 94.31 187 LEU A CA 1
ATOM 1490 C C . LEU A 1 187 ? -4.347 1.268 -12.559 1.00 94.31 187 LEU A C 1
ATOM 1492 O O . LEU A 1 187 ? -4.537 0.116 -12.968 1.00 94.31 187 LEU A O 1
ATOM 1496 N N . PRO A 1 188 ? -3.106 1.722 -12.281 1.00 94.75 188 PRO A N 1
ATOM 1497 C CA . PRO A 1 188 ? -1.924 0.868 -12.358 1.00 94.75 188 PRO A CA 1
ATOM 1498 C C . PRO A 1 188 ? -2.022 -0.388 -11.490 1.00 94.75 188 PRO A C 1
ATOM 1500 O O . PRO A 1 188 ? -1.687 -1.483 -11.945 1.00 94.75 188 PRO A O 1
ATOM 1503 N N . LEU A 1 189 ? -2.513 -0.253 -10.253 1.00 96.31 189 LEU A N 1
ATOM 1504 C CA . LEU A 1 189 ? -2.660 -1.370 -9.324 1.00 96.31 189 LEU A CA 1
ATOM 1505 C C . LEU A 1 189 ? -3.692 -2.379 -9.822 1.00 96.31 189 LEU A C 1
ATOM 1507 O O . LEU A 1 189 ? -3.398 -3.570 -9.880 1.00 96.31 189 LEU A O 1
ATOM 1511 N N . PHE A 1 190 ? -4.873 -1.909 -10.226 1.00 95.50 190 PHE A N 1
ATOM 1512 C CA . PHE A 1 190 ? -5.920 -2.766 -10.776 1.00 95.50 190 PHE A CA 1
ATOM 1513 C C . PHE A 1 190 ? -5.430 -3.537 -12.007 1.00 95.50 190 PHE A C 1
ATOM 1515 O O . PHE A 1 190 ? -5.558 -4.759 -12.062 1.00 95.50 190 PHE A O 1
ATOM 1522 N N . THR A 1 191 ? -4.804 -2.835 -12.954 1.00 95.44 191 THR A N 1
ATOM 1523 C CA . THR A 1 191 ? -4.288 -3.430 -14.196 1.00 95.44 191 THR A CA 1
ATOM 1524 C C . THR A 1 191 ? -3.166 -4.431 -13.914 1.00 95.44 191 THR A C 1
ATOM 1526 O O . THR A 1 191 ? -3.112 -5.505 -14.504 1.00 95.44 191 THR A O 1
ATOM 1529 N N . SER A 1 192 ? -2.288 -4.132 -12.957 1.00 96.44 192 SER A N 1
ATOM 1530 C CA . SER A 1 192 ? -1.222 -5.053 -12.557 1.00 96.44 192 SER A CA 1
ATOM 1531 C C . SER A 1 192 ? -1.761 -6.328 -11.912 1.00 96.44 192 SER A C 1
ATOM 1533 O O . SER A 1 192 ? -1.305 -7.420 -12.240 1.00 96.44 192 SER A O 1
ATOM 1535 N N . LEU A 1 193 ? -2.741 -6.208 -11.012 1.00 95.94 193 LEU A N 1
ATOM 1536 C CA . LEU A 1 193 ? -3.353 -7.361 -10.350 1.00 95.94 193 LEU A CA 1
ATOM 1537 C C . LEU A 1 193 ? -4.134 -8.229 -11.339 1.00 95.94 193 LEU A C 1
ATOM 1539 O O . LEU A 1 193 ? -3.980 -9.448 -11.317 1.00 95.94 193 LEU A O 1
ATOM 1543 N N . ILE A 1 194 ? -4.936 -7.620 -12.220 1.00 95.56 194 ILE A N 1
ATOM 1544 C CA . ILE A 1 194 ? -5.738 -8.371 -13.192 1.00 95.56 194 ILE A CA 1
ATOM 1545 C C . ILE A 1 194 ? -4.841 -9.126 -14.182 1.00 95.56 194 ILE A C 1
ATOM 1547 O O . ILE A 1 194 ? -5.090 -10.297 -14.463 1.00 95.56 194 ILE A O 1
ATOM 1551 N N . ASN A 1 195 ? -3.755 -8.494 -14.643 1.00 95.38 195 ASN A N 1
ATOM 1552 C CA . ASN A 1 195 ? -2.807 -9.121 -15.557 1.00 95.38 195 ASN A CA 1
ATOM 1553 C C . ASN A 1 195 ? -2.074 -10.289 -14.888 1.00 95.38 195 ASN A C 1
ATOM 1555 O O . ASN A 1 195 ? -1.976 -11.340 -15.503 1.00 95.38 195 ASN A O 1
ATOM 1559 N N . ILE A 1 196 ? -1.653 -10.162 -13.620 1.00 93.44 196 ILE A N 1
ATOM 1560 C CA . ILE A 1 196 ? -1.052 -11.281 -12.867 1.00 93.44 196 ILE A CA 1
ATOM 1561 C C . ILE A 1 196 ? -2.028 -12.453 -12.707 1.00 93.44 196 ILE A C 1
ATOM 1563 O O . ILE A 1 196 ? -1.635 -13.608 -12.838 1.00 93.44 196 ILE A O 1
ATOM 1567 N N . VAL A 1 197 ? -3.297 -12.179 -12.390 1.00 92.06 197 VAL A N 1
ATOM 1568 C CA . VAL A 1 197 ? -4.292 -13.246 -12.196 1.00 92.06 197 VAL A CA 1
ATOM 1569 C C . VAL A 1 197 ? -4.534 -14.006 -13.501 1.00 92.06 197 VAL A C 1
ATOM 1571 O O . VAL A 1 197 ? -4.619 -15.231 -13.480 1.00 92.06 197 VAL A O 1
ATOM 1574 N N . PHE A 1 198 ? -4.615 -13.304 -14.633 1.00 90.06 198 PHE A N 1
ATOM 1575 C CA . PHE A 1 198 ? -4.882 -13.929 -15.931 1.00 90.06 198 PHE A CA 1
ATOM 1576 C C . PHE A 1 198 ? -3.641 -14.451 -16.660 1.00 90.06 198 PHE A C 1
ATOM 1578 O O . PHE A 1 198 ? -3.788 -15.276 -17.559 1.00 90.06 198 PHE A O 1
ATOM 1585 N N . SER A 1 199 ? -2.435 -14.022 -16.285 1.00 87.00 199 SER A N 1
ATOM 1586 C CA . SER A 1 199 ? -1.183 -14.596 -16.790 1.00 87.00 199 SER A CA 1
ATOM 1587 C C . SER A 1 199 ? -0.796 -15.898 -16.087 1.00 87.00 199 SER A C 1
ATOM 1589 O O . SER A 1 199 ? 0.198 -16.518 -16.467 1.00 87.00 199 SER A O 1
ATOM 1591 N N . TYR A 1 200 ? -1.548 -16.306 -15.056 1.00 80.19 200 TYR A N 1
ATOM 1592 C CA . TYR A 1 200 ? -1.274 -17.517 -14.297 1.00 80.19 200 TYR A CA 1
ATOM 1593 C C . TYR A 1 200 ? -1.233 -18.743 -15.218 1.00 80.19 200 TYR A C 1
ATOM 1595 O O . TYR A 1 200 ? -2.259 -19.196 -15.724 1.00 80.19 200 TYR A O 1
ATOM 1603 N N . ASP A 1 201 ? -0.030 -19.290 -15.402 1.00 75.12 201 ASP A N 1
ATOM 1604 C CA . ASP A 1 201 ? 0.196 -20.548 -16.102 1.00 75.12 201 ASP A CA 1
ATOM 1605 C C . ASP A 1 201 ? 0.283 -21.700 -15.080 1.00 75.12 201 ASP A C 1
ATOM 1607 O O . ASP A 1 201 ? 1.308 -21.852 -14.397 1.00 75.12 201 ASP A O 1
ATOM 1611 N N . PRO A 1 202 ? -0.767 -22.534 -14.956 1.00 66.44 202 PRO A N 1
ATOM 1612 C CA . PRO A 1 202 ? -0.790 -23.646 -14.011 1.00 66.44 202 PRO A CA 1
ATOM 1613 C C . PRO A 1 202 ? 0.219 -24.754 -14.349 1.00 66.44 202 PRO A C 1
ATOM 1615 O O . PRO A 1 202 ? 0.441 -25.637 -13.523 1.00 66.44 202 PRO A O 1
ATOM 1618 N N . VAL A 1 203 ? 0.833 -24.738 -15.537 1.00 67.44 203 VAL A N 1
ATOM 1619 C CA . VAL A 1 203 ? 1.720 -25.807 -16.017 1.00 67.44 203 VAL A CA 1
ATOM 1620 C C . VAL A 1 203 ? 3.185 -25.568 -15.617 1.00 67.44 203 VAL A C 1
ATOM 1622 O O . VAL A 1 203 ? 3.961 -26.519 -15.529 1.00 67.44 203 VAL A O 1
ATOM 1625 N N . GLY A 1 204 ? 3.582 -24.318 -15.342 1.00 59.72 204 GLY A N 1
ATOM 1626 C CA . GLY A 1 204 ? 4.997 -23.922 -15.319 1.00 59.72 204 GLY A CA 1
ATOM 1627 C C . GLY A 1 204 ? 5.741 -23.972 -13.976 1.00 59.72 204 GLY A C 1
ATOM 1628 O O . GLY A 1 204 ? 6.953 -24.183 -13.982 1.00 59.72 204 GLY A O 1
ATOM 1629 N N . TYR A 1 205 ? 5.075 -23.767 -12.828 1.00 55.38 205 TYR A N 1
ATOM 1630 C CA . TYR A 1 205 ? 5.799 -23.434 -11.579 1.00 55.38 205 TYR A CA 1
ATOM 1631 C C . TYR A 1 205 ? 5.326 -24.097 -10.279 1.00 55.38 205 TYR A C 1
ATOM 1633 O O . TYR A 1 205 ? 6.059 -24.059 -9.290 1.00 55.38 205 TYR A O 1
ATOM 1641 N N . LEU A 1 206 ? 4.156 -24.736 -10.241 1.00 49.47 206 LEU A N 1
ATOM 1642 C CA . LEU A 1 206 ? 3.671 -25.440 -9.049 1.00 49.47 206 LEU A CA 1
ATOM 1643 C C . LEU A 1 206 ? 3.179 -26.837 -9.436 1.00 49.47 206 LEU A C 1
ATOM 1645 O O . LEU A 1 206 ? 2.311 -26.943 -10.299 1.00 49.47 206 LEU A O 1
ATOM 1649 N N . PRO A 1 207 ? 3.665 -27.915 -8.793 1.00 46.16 207 PRO A N 1
ATOM 1650 C CA . PRO A 1 207 ? 3.136 -29.253 -8.999 1.00 46.16 207 PRO A CA 1
ATOM 1651 C C . PRO A 1 207 ? 1.808 -29.389 -8.242 1.00 46.16 207 PRO A C 1
ATOM 1653 O O . PRO A 1 207 ? 1.696 -30.155 -7.286 1.00 46.16 207 PRO A O 1
ATOM 1656 N N . TYR A 1 208 ? 0.784 -28.629 -8.633 1.00 51.38 208 TYR A N 1
ATOM 1657 C CA . TYR A 1 208 ? -0.575 -28.962 -8.236 1.00 51.38 208 TYR A CA 1
ATOM 1658 C C . TYR A 1 208 ? -1.040 -30.109 -9.129 1.00 51.38 208 TYR A C 1
ATOM 1660 O O . TYR A 1 208 ? -1.547 -29.917 -10.230 1.00 51.38 208 TYR A O 1
ATOM 1668 N N . ASN A 1 209 ? -0.842 -31.331 -8.632 1.00 48.38 209 ASN A N 1
ATOM 1669 C CA . ASN A 1 209 ? -1.584 -32.508 -9.072 1.00 48.38 209 ASN A CA 1
ATOM 1670 C C . ASN A 1 209 ? -3.099 -32.226 -8.928 1.00 48.38 209 ASN A C 1
ATOM 1672 O O . ASN A 1 209 ? -3.666 -32.410 -7.857 1.00 48.38 209 ASN A O 1
ATOM 1676 N N . TYR A 1 210 ? -3.717 -31.701 -9.989 1.00 53.50 210 TYR A N 1
ATOM 1677 C CA . TYR A 1 210 ? -5.042 -32.028 -10.552 1.00 53.50 210 TYR A CA 1
ATOM 1678 C C . TYR A 1 210 ? -6.273 -32.267 -9.644 1.00 53.50 210 TYR A C 1
ATOM 1680 O O . TYR A 1 210 ? -7.235 -32.880 -10.098 1.00 53.50 210 TYR A O 1
ATOM 1688 N N . LEU A 1 211 ? -6.335 -31.766 -8.409 1.00 51.59 211 LEU A N 1
ATOM 1689 C CA . LEU A 1 211 ? -7.571 -31.802 -7.599 1.00 51.59 211 LEU A CA 1
ATOM 1690 C C . LEU A 1 211 ? -8.265 -30.441 -7.454 1.00 51.59 211 LEU A C 1
ATOM 1692 O O . LEU A 1 211 ? -8.927 -30.181 -6.454 1.00 51.59 211 LEU A O 1
ATOM 1696 N N . LEU A 1 212 ? -8.175 -29.589 -8.474 1.00 50.59 212 LEU A N 1
ATOM 1697 C CA . LEU A 1 212 ? -9.153 -28.524 -8.686 1.00 50.59 212 LEU A CA 1
ATOM 1698 C C . LEU A 1 212 ? -9.765 -28.737 -10.067 1.00 50.59 212 LEU A C 1
ATOM 1700 O O . LEU A 1 212 ? -9.125 -28.537 -11.096 1.00 50.59 212 LEU A O 1
ATOM 1704 N N . PHE A 1 213 ? -10.983 -29.273 -10.037 1.00 51.47 213 PHE A N 1
ATOM 1705 C CA . PHE A 1 213 ? -11.831 -29.518 -11.191 1.00 51.47 213 PHE A CA 1
ATOM 1706 C C . PHE A 1 213 ? -12.081 -28.225 -11.973 1.00 51.47 213 PHE A C 1
ATOM 1708 O O . PHE A 1 213 ? -12.198 -27.145 -11.399 1.00 51.47 213 PHE A O 1
ATOM 1715 N N . THR A 1 214 ? -12.192 -28.373 -13.289 1.00 38.31 214 THR A N 1
ATOM 1716 C CA . THR A 1 214 ? -12.695 -27.356 -14.212 1.00 38.31 214 THR A CA 1
ATOM 1717 C C . THR A 1 214 ? -14.169 -27.085 -13.936 1.00 38.31 214 THR A C 1
ATOM 1719 O O . THR A 1 214 ? -14.958 -28.033 -13.970 1.00 38.31 214 THR A O 1
ATOM 1722 N N . ASP A 1 215 ? -14.548 -25.821 -13.753 1.00 40.50 215 ASP A N 1
ATOM 1723 C CA . ASP A 1 215 ? -15.890 -25.402 -14.155 1.00 40.50 215 ASP A CA 1
ATOM 1724 C C . ASP A 1 215 ? -15.858 -25.169 -15.670 1.00 40.50 215 ASP A C 1
ATOM 1726 O O . ASP A 1 215 ? -14.953 -24.514 -16.186 1.00 40.50 215 ASP A O 1
ATOM 1730 N N . THR A 1 216 ? -16.798 -25.843 -16.332 1.00 40.34 216 THR A N 1
ATOM 1731 C CA . THR A 1 216 ? -17.014 -26.035 -17.781 1.00 40.34 216 THR A CA 1
ATOM 1732 C C . THR A 1 216 ? -16.608 -24.901 -18.708 1.00 40.34 216 THR A C 1
ATOM 1734 O O . THR A 1 216 ? -17.031 -23.754 -18.444 1.00 40.34 216 THR A O 1
#

Mean predicted aligned error: 8.95 Å

Solvent-accessible surface area (backbone atoms only — not comparable to full-atom values): 12855 Å² total; per-residue (Å²): 140,56,73,67,56,58,54,50,48,53,51,49,39,47,53,51,33,44,54,18,51,78,58,44,34,74,44,74,65,31,44,51,48,31,55,50,32,40,56,50,47,50,64,46,48,59,65,47,46,54,37,77,90,46,66,55,61,45,70,40,71,71,61,79,90,74,45,61,68,45,101,80,74,52,74,51,81,61,72,24,56,45,59,54,43,52,52,47,53,47,52,49,56,59,25,49,75,50,29,32,76,61,90,67,80,94,56,99,87,66,82,78,55,70,93,73,56,68,50,69,81,61,39,69,30,32,48,81,98,33,93,60,60,56,81,87,47,73,65,20,55,52,46,38,50,51,49,51,51,29,52,50,50,58,62,40,45,72,77,43,44,79,96,46,82,67,63,81,72,54,80,62,61,58,51,54,54,53,69,29,92,83,37,81,46,35,62,31,51,52,44,20,52,53,12,49,66,72,61,63,60,77,86,78,82,56,94,73,79,81,81,72,78,83,83,131